Protein AF-A9KN49-F1 (afdb_monomer_lite)

Sequence (196 aa):
MEKRLDLILDERKQRKRFLFRTIITWTLLLCLLLFLILKGNTLIAGGDLNKIHPLVEGEYSFEKCLYMHPLSSYCPSETTGQLYVIGEDYFQILEEKTHKEEKLFSGITWQVKEVDEEEWNKLFKFKDIYNGDIYNINHFSIRLQYDIEEGLSIYQMDDEIWLARISDKMLWSLYKLKLDNPSAFLNPVQKPLINV

Organism: Lachnoclostridium phytofermentans (strain ATCC 700394 / DSM 18823 / ISDg) (NCBI:txid357809)

Secondary structure (DSSP, 8-state):
-HHHHHHHHHHHHHHHHHHHHHHHHHHHHHHHHHHHHHHHHHTS--S-GGG-PPPPPEEEEEEEEEEE-TT-S---SS--SEEEEE-SSEEEEEETTT--EEEEEES----EEE--HHHHHHT-TTTTTS-PPP---TT-S-EEEEE-STTEEEEEETTEEEEEEEETTEEEEEEEEEEEEEGGGS-GGGS-----

Foldseek 3Di:
DVVVVVVVVVVVVVVVVVVVVVVVVVVVVVVVVVVCVVVVVVVVVPAPCVPPDPDFFAKKFFDDWPDADPPDPDDDDHGPQWIWGDDPFKIFIARNPPRHTPDIDGRHPFDKDADDPVLLVQQAPCVVVDVPDRPDLVVFSGWIWTDDPPQWIWIDGPPWIKIFRGDPSHTRTITIIDGDTTVVPVDPPPPPPPDD

Structure (mmCIF, N/CA/C/O backbone):
data_AF-A9KN49-F1
#
_entry.id   AF-A9KN49-F1
#
loop_
_atom_site.group_PDB
_atom_site.id
_atom_site.type_symbol
_atom_site.label_atom_id
_atom_site.label_alt_id
_atom_site.label_comp_id
_atom_site.label_asym_id
_atom_site.label_entity_id
_atom_site.label_seq_id
_atom_site.pdbx_PDB_ins_code
_atom_site.Cartn_x
_atom_site.Cartn_y
_atom_site.Cartn_z
_atom_site.occupancy
_atom_site.B_iso_or_equiv
_atom_site.auth_seq_id
_atom_site.auth_comp_id
_atom_site.auth_asym_id
_atom_site.auth_atom_id
_atom_site.pdbx_PDB_model_num
ATOM 1 N N . MET A 1 1 ? 20.127 12.286 -84.924 1.00 62.53 1 MET A N 1
ATOM 2 C CA . MET A 1 1 ? 19.001 12.517 -83.991 1.00 62.53 1 MET A CA 1
ATOM 3 C C . MET A 1 1 ? 18.905 11.383 -82.965 1.00 62.53 1 MET A C 1
ATOM 5 O O . MET A 1 1 ? 18.787 11.680 -81.787 1.00 62.53 1 MET A O 1
ATOM 9 N N . GLU A 1 2 ? 19.101 10.126 -83.379 1.00 68.62 2 GLU A N 1
ATOM 10 C CA . GLU A 1 2 ? 19.104 8.922 -82.517 1.00 68.62 2 GLU A CA 1
ATOM 11 C C . GLU A 1 2 ? 20.071 8.975 -81.321 1.00 68.62 2 GLU A C 1
ATOM 13 O O . GLU A 1 2 ? 19.635 8.792 -80.191 1.00 68.62 2 GLU A O 1
ATOM 18 N N . LYS A 1 3 ? 21.337 9.386 -81.511 1.00 67.44 3 LYS A N 1
ATOM 19 C CA . LYS A 1 3 ? 22.323 9.485 -80.407 1.00 67.44 3 LYS A CA 1
ATOM 20 C C . LYS A 1 3 ? 21.896 10.378 -79.230 1.00 67.44 3 LYS A C 1
ATOM 22 O O . LYS A 1 3 ? 22.386 10.200 -78.120 1.00 67.44 3 LYS A O 1
ATOM 27 N N . ARG A 1 4 ? 21.016 11.363 -79.457 1.00 71.31 4 ARG A N 1
ATOM 28 C CA . ARG A 1 4 ? 20.495 12.226 -78.380 1.00 71.31 4 ARG A CA 1
ATOM 29 C C . ARG A 1 4 ? 19.371 11.551 -77.593 1.00 71.31 4 ARG A C 1
ATOM 31 O O . ARG A 1 4 ? 19.209 11.853 -76.417 1.00 71.31 4 ARG A O 1
ATOM 38 N N . LEU A 1 5 ? 18.616 10.651 -78.221 1.00 70.12 5 LEU A N 1
ATOM 39 C CA . LEU A 1 5 ? 17.537 9.913 -77.567 1.00 70.12 5 LEU A CA 1
ATOM 40 C C . LEU A 1 5 ? 18.101 8.849 -76.613 1.00 70.12 5 LEU A C 1
ATOM 42 O O . LEU A 1 5 ? 17.624 8.726 -75.485 1.00 70.12 5 LEU A O 1
ATOM 46 N N . ASP A 1 6 ? 19.167 8.162 -77.032 1.00 76.44 6 ASP A N 1
ATOM 47 C CA . ASP A 1 6 ? 19.838 7.133 -76.227 1.00 76.44 6 ASP A CA 1
ATOM 48 C C . ASP A 1 6 ? 20.459 7.710 -74.949 1.00 76.44 6 ASP A C 1
ATOM 50 O O . ASP A 1 6 ? 20.323 7.130 -73.872 1.00 76.44 6 ASP A O 1
ATOM 54 N N . LEU A 1 7 ? 21.056 8.905 -75.040 1.00 77.75 7 LEU A N 1
ATOM 55 C CA . LEU A 1 7 ? 21.627 9.610 -73.889 1.00 77.75 7 LEU A CA 1
ATOM 56 C C . LEU A 1 7 ? 20.551 9.963 -72.843 1.00 77.75 7 LEU A C 1
ATO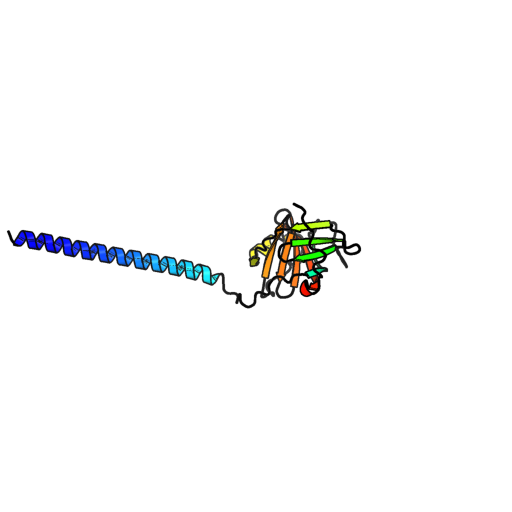M 58 O O . LEU A 1 7 ? 20.736 9.751 -71.647 1.00 77.75 7 LEU A O 1
ATOM 62 N N . ILE A 1 8 ? 19.389 10.450 -73.295 1.00 75.00 8 ILE A N 1
ATOM 63 C CA . ILE A 1 8 ? 18.269 10.830 -72.415 1.00 75.00 8 ILE A CA 1
ATOM 64 C C . ILE A 1 8 ? 17.647 9.595 -71.744 1.00 75.00 8 ILE A C 1
ATOM 66 O O . ILE A 1 8 ? 17.214 9.657 -70.587 1.00 75.00 8 ILE A O 1
ATOM 70 N N . LEU A 1 9 ? 17.582 8.467 -72.453 1.00 72.88 9 LEU A N 1
ATOM 71 C CA . LEU A 1 9 ? 17.075 7.210 -71.902 1.00 72.88 9 LEU A CA 1
ATOM 72 C C . LEU A 1 9 ? 18.032 6.621 -70.857 1.00 72.88 9 LEU A C 1
ATOM 74 O O . LEU A 1 9 ? 17.559 6.135 -69.823 1.00 72.88 9 LEU A O 1
ATOM 78 N N . ASP A 1 10 ? 19.346 6.719 -71.073 1.00 78.00 10 ASP A N 1
ATOM 79 C CA . ASP A 1 10 ? 20.341 6.237 -70.112 1.00 78.00 10 ASP A CA 1
ATOM 80 C C . ASP A 1 10 ? 20.355 7.080 -68.825 1.00 78.00 10 ASP A C 1
ATOM 82 O O . ASP A 1 10 ? 20.285 6.528 -67.723 1.00 78.00 10 ASP A O 1
ATOM 86 N N . GLU A 1 11 ? 20.273 8.412 -68.927 1.00 76.38 11 GLU A N 1
ATOM 87 C CA . GLU A 1 11 ? 20.175 9.292 -67.753 1.00 76.38 11 GLU A CA 1
ATOM 88 C C . GLU A 1 11 ? 18.921 9.016 -66.908 1.00 76.38 11 GLU A C 1
ATOM 90 O O . GLU A 1 11 ? 18.978 8.973 -65.674 1.00 76.38 11 GLU A O 1
ATOM 95 N N . ARG A 1 12 ? 17.770 8.771 -67.549 1.00 74.62 12 ARG A N 1
ATOM 96 C CA . ARG A 1 12 ? 16.529 8.410 -66.839 1.00 74.62 12 ARG A CA 1
ATOM 97 C C . ARG A 1 12 ? 16.650 7.058 -66.140 1.00 74.62 12 ARG A C 1
ATOM 99 O O . ARG A 1 12 ? 16.120 6.888 -65.039 1.00 74.62 12 ARG A O 1
ATOM 106 N N . LYS A 1 13 ? 17.351 6.098 -66.747 1.00 75.56 13 LYS A N 1
ATOM 107 C CA . LYS A 1 13 ? 17.582 4.766 -66.175 1.00 75.56 13 LYS A CA 1
ATOM 108 C C . LYS A 1 13 ? 18.548 4.824 -64.992 1.00 75.56 13 LYS 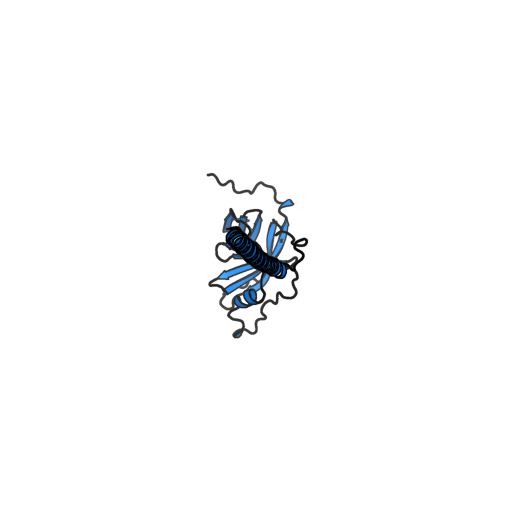A C 1
ATOM 110 O O . LYS A 1 13 ? 18.284 4.186 -63.971 1.00 75.56 13 LYS A O 1
ATOM 115 N N . GLN A 1 14 ? 19.606 5.629 -65.081 1.00 74.44 14 GLN A N 1
ATOM 116 C CA . GLN A 1 14 ? 20.532 5.858 -63.971 1.00 74.44 14 GLN A CA 1
ATOM 117 C C . GLN A 1 14 ? 19.861 6.580 -62.797 1.00 74.44 14 GLN A C 1
ATOM 119 O O . GLN A 1 14 ? 19.982 6.120 -61.661 1.00 74.44 14 GLN A O 1
ATOM 124 N N . ARG A 1 15 ? 19.063 7.627 -63.053 1.00 73.44 15 ARG A N 1
ATOM 125 C CA . ARG A 1 15 ? 18.310 8.330 -61.996 1.00 73.44 15 ARG A CA 1
ATOM 126 C C . ARG A 1 15 ? 17.325 7.413 -61.271 1.00 73.44 15 ARG A C 1
ATOM 128 O O . ARG A 1 15 ? 17.262 7.445 -60.046 1.00 73.44 15 ARG A O 1
ATOM 135 N N . LYS A 1 16 ? 16.610 6.540 -61.992 1.00 75.06 16 LYS A N 1
ATOM 136 C CA . LYS A 1 16 ? 15.713 5.546 -61.372 1.00 75.06 16 LYS A CA 1
ATOM 137 C C . LYS A 1 16 ? 16.469 4.542 -60.498 1.00 75.06 16 LYS A C 1
ATOM 139 O O . LYS A 1 16 ? 16.008 4.229 -59.407 1.00 75.06 16 LYS A O 1
ATOM 144 N N . ARG A 1 17 ? 17.641 4.071 -60.939 1.00 74.50 17 ARG A N 1
ATOM 145 C CA . ARG A 1 17 ? 18.492 3.161 -60.149 1.00 74.50 17 ARG A CA 1
ATOM 146 C C . ARG A 1 17 ? 19.048 3.831 -58.892 1.00 74.50 17 ARG A C 1
ATOM 148 O O . ARG A 1 17 ? 19.132 3.179 -57.855 1.00 74.50 17 ARG A O 1
ATOM 155 N N . PHE A 1 18 ? 19.398 5.114 -58.975 1.00 73.12 18 PHE A N 1
ATOM 156 C CA . PHE A 1 18 ? 19.865 5.893 -57.830 1.00 73.12 18 PHE A CA 1
ATOM 157 C C . PHE A 1 18 ? 18.749 6.108 -56.798 1.00 73.12 18 PHE A C 1
ATOM 159 O O . PHE A 1 18 ? 18.935 5.787 -55.629 1.00 73.12 18 PHE A O 1
ATOM 166 N N . LEU A 1 19 ? 17.563 6.539 -57.245 1.00 74.12 19 LEU A N 1
ATOM 167 C CA . LEU A 1 19 ? 16.393 6.732 -56.379 1.00 74.12 19 LEU A CA 1
ATOM 168 C C . LEU A 1 19 ? 15.917 5.424 -55.730 1.00 74.12 19 LEU A C 1
ATOM 170 O O . LEU A 1 19 ? 15.545 5.406 -54.563 1.00 74.12 19 LEU A O 1
ATOM 174 N N . PHE A 1 20 ? 15.964 4.306 -56.455 1.00 75.25 20 PHE A N 1
ATOM 175 C CA . PHE A 1 20 ? 15.577 3.007 -55.902 1.00 75.25 20 PHE A CA 1
ATOM 176 C C . PHE A 1 20 ? 16.544 2.538 -54.803 1.00 75.25 20 PHE A C 1
ATOM 178 O O . PHE A 1 20 ? 16.115 2.015 -53.777 1.00 75.25 20 PHE A O 1
ATOM 185 N N . ARG A 1 21 ? 17.850 2.780 -54.979 1.00 78.19 21 ARG A N 1
ATOM 186 C CA . ARG A 1 21 ? 18.869 2.459 -53.970 1.00 78.19 21 ARG A CA 1
ATOM 187 C C . ARG A 1 21 ? 18.710 3.288 -52.700 1.00 78.19 21 ARG A C 1
ATOM 189 O O . ARG A 1 21 ? 18.786 2.715 -51.619 1.00 78.19 21 ARG A O 1
ATOM 196 N N . THR A 1 22 ? 18.446 4.590 -52.819 1.00 81.12 22 THR A N 1
ATOM 197 C CA . THR A 1 22 ? 18.253 5.451 -51.644 1.00 81.12 22 THR A CA 1
ATOM 198 C C . THR A 1 22 ? 16.991 5.069 -50.869 1.00 81.12 22 THR A C 1
ATOM 200 O O . THR A 1 22 ? 17.042 4.951 -49.647 1.00 81.12 22 THR A O 1
ATOM 203 N N . ILE A 1 23 ? 15.879 4.781 -51.554 1.00 81.88 23 ILE A N 1
ATOM 204 C CA . ILE A 1 23 ? 14.631 4.343 -50.906 1.00 81.88 23 ILE A CA 1
ATOM 205 C C . ILE A 1 23 ? 14.836 3.035 -50.131 1.00 81.88 23 ILE A C 1
ATOM 207 O O . ILE A 1 23 ? 14.395 2.933 -48.987 1.00 81.88 23 ILE A O 1
ATOM 211 N N . ILE A 1 24 ? 15.553 2.057 -50.698 1.00 85.25 24 ILE A N 1
ATOM 212 C CA . ILE A 1 24 ? 15.841 0.795 -49.999 1.00 85.25 24 ILE A CA 1
ATOM 213 C C . ILE A 1 24 ? 16.687 1.044 -48.748 1.00 85.25 24 ILE A C 1
ATOM 215 O O . ILE A 1 24 ? 16.361 0.517 -47.687 1.00 85.25 24 ILE A O 1
ATOM 219 N N . THR A 1 25 ? 17.735 1.870 -48.838 1.00 84.69 25 THR A N 1
ATOM 220 C CA . THR A 1 25 ? 18.586 2.165 -47.674 1.00 84.69 25 THR A CA 1
ATOM 221 C C . THR A 1 25 ? 17.816 2.861 -46.555 1.00 84.69 25 THR A C 1
ATOM 223 O O . THR A 1 25 ? 17.965 2.480 -45.398 1.00 84.69 25 THR A O 1
ATOM 226 N N . TRP A 1 26 ? 16.942 3.818 -46.886 1.00 85.31 26 TRP A N 1
ATOM 227 C CA . TRP A 1 26 ? 16.107 4.500 -45.894 1.00 85.31 26 TRP A CA 1
ATOM 228 C C . TRP A 1 26 ? 15.069 3.564 -45.270 1.00 85.31 26 TRP A C 1
ATOM 230 O O . TRP A 1 26 ? 14.844 3.619 -44.065 1.00 85.31 26 TRP A O 1
ATOM 240 N N . THR A 1 27 ? 14.494 2.656 -46.063 1.00 89.31 27 THR A N 1
ATOM 241 C CA . THR A 1 27 ? 13.524 1.665 -45.574 1.00 89.31 27 THR A CA 1
ATOM 242 C C . THR A 1 27 ? 14.179 0.681 -44.605 1.00 89.31 27 THR A C 1
ATOM 244 O O . THR A 1 27 ? 13.645 0.433 -43.529 1.00 89.31 27 THR A O 1
ATOM 247 N N . LEU A 1 28 ? 15.369 0.166 -44.935 1.00 87.44 28 LEU A N 1
ATOM 248 C CA . LEU A 1 28 ? 16.114 -0.738 -44.053 1.00 87.44 28 LEU A CA 1
ATOM 249 C C . LEU A 1 28 ? 16.511 -0.062 -42.736 1.00 87.44 28 LEU A C 1
ATOM 251 O O . LEU A 1 28 ? 16.429 -0.691 -41.685 1.00 87.44 28 LEU A O 1
ATOM 255 N N . LEU A 1 29 ? 16.897 1.216 -42.783 1.00 86.38 29 LEU A N 1
ATOM 256 C CA . LEU A 1 29 ? 17.275 1.986 -41.598 1.00 86.38 29 LEU A CA 1
ATOM 257 C C . LEU A 1 29 ? 16.062 2.267 -40.694 1.00 86.38 29 LEU A C 1
ATOM 259 O O . LEU A 1 29 ? 16.167 2.141 -39.475 1.00 86.38 29 LEU A O 1
ATOM 263 N N . LEU A 1 30 ? 14.891 2.538 -41.287 1.00 86.94 30 LEU A N 1
ATOM 264 C CA . LEU A 1 30 ? 13.618 2.637 -40.566 1.00 86.94 30 LEU A CA 1
ATOM 265 C C . LEU A 1 30 ? 13.225 1.295 -39.924 1.00 86.94 30 LEU A C 1
ATOM 267 O O . LEU A 1 30 ? 12.843 1.267 -38.757 1.00 86.94 30 LEU A O 1
ATOM 271 N N . CYS A 1 31 ? 13.362 0.179 -40.647 1.00 85.44 31 CYS A N 1
ATOM 272 C CA . CYS A 1 31 ? 13.103 -1.156 -40.103 1.00 85.44 31 CYS A CA 1
ATOM 273 C C . CYS A 1 31 ? 14.039 -1.494 -38.933 1.00 85.44 31 CYS A C 1
ATOM 275 O O . CYS A 1 31 ? 13.584 -2.064 -37.946 1.00 85.44 31 CYS A O 1
ATOM 277 N N . LEU A 1 32 ? 15.319 -1.115 -39.009 1.00 82.44 32 LEU A N 1
ATOM 278 C CA . LEU A 1 32 ? 16.292 -1.309 -37.928 1.00 82.44 32 LEU A CA 1
ATOM 279 C C . LEU A 1 32 ? 15.948 -0.472 -36.689 1.00 82.44 32 LEU A C 1
ATOM 281 O O . LEU A 1 32 ? 15.995 -0.993 -35.579 1.00 82.44 32 LEU A O 1
ATOM 285 N N . LEU A 1 33 ? 15.539 0.788 -36.872 1.00 81.75 33 LEU A N 1
ATOM 286 C CA . LEU A 1 33 ? 15.058 1.644 -35.782 1.00 81.75 33 LEU A CA 1
ATOM 287 C C . LEU A 1 33 ? 13.792 1.084 -35.125 1.00 81.75 33 LEU A C 1
ATOM 289 O O . LEU A 1 33 ? 13.733 1.001 -33.903 1.00 81.75 33 LEU A O 1
ATOM 293 N N . LEU A 1 34 ? 12.812 0.632 -35.913 1.00 79.50 34 LEU A N 1
ATOM 294 C CA . LEU A 1 34 ? 11.606 -0.013 -35.384 1.00 79.50 34 LEU A CA 1
ATOM 295 C C . LEU A 1 34 ? 11.939 -1.300 -34.622 1.00 79.50 34 LEU A C 1
ATOM 297 O O . LEU A 1 34 ? 11.379 -1.542 -33.558 1.00 79.50 34 LEU A O 1
ATOM 301 N N . PHE A 1 35 ? 12.886 -2.098 -35.119 1.00 77.75 35 PHE A N 1
ATOM 302 C CA . PHE A 1 35 ? 13.332 -3.313 -34.441 1.00 77.75 35 PHE A CA 1
ATOM 303 C C . PHE A 1 35 ? 14.062 -3.012 -33.124 1.00 77.75 35 PHE A C 1
ATOM 305 O O . PHE A 1 35 ? 13.907 -3.761 -32.162 1.00 77.75 35 PHE A O 1
ATOM 312 N N . LEU A 1 36 ? 14.814 -1.908 -33.048 1.00 70.62 36 LEU A N 1
ATOM 313 C CA . LEU A 1 36 ? 15.440 -1.435 -31.809 1.00 70.62 36 LEU A CA 1
ATOM 314 C C . LEU A 1 36 ? 14.415 -0.885 -30.810 1.00 70.62 36 LEU A C 1
ATOM 316 O O . LEU A 1 36 ? 14.560 -1.146 -29.622 1.00 70.62 36 LEU A O 1
ATOM 320 N N . ILE A 1 37 ? 13.363 -0.196 -31.264 1.00 70.94 37 ILE A N 1
ATOM 321 C CA . ILE A 1 37 ? 12.268 0.277 -30.397 1.00 70.94 37 ILE A CA 1
ATOM 322 C C . ILE A 1 37 ? 11.457 -0.911 -29.857 1.00 70.94 37 ILE A C 1
ATOM 324 O O . ILE A 1 37 ? 11.193 -0.975 -28.659 1.00 70.94 37 ILE A O 1
ATOM 328 N N . LEU A 1 38 ? 11.128 -1.898 -30.703 1.00 63.03 38 LEU A N 1
ATOM 329 C CA . LEU A 1 38 ? 10.477 -3.131 -30.244 1.00 63.03 38 LEU A CA 1
ATOM 330 C C . LEU A 1 38 ? 11.363 -3.901 -29.259 1.00 63.03 38 LEU A C 1
ATOM 332 O O . LEU A 1 38 ? 10.874 -4.324 -28.215 1.00 63.03 38 LEU A O 1
ATOM 336 N N . LYS A 1 39 ? 12.662 -4.059 -29.553 1.00 61.25 39 LYS A N 1
ATOM 337 C CA . LYS A 1 39 ? 13.580 -4.772 -28.656 1.00 61.25 39 LYS A CA 1
ATOM 338 C C . LYS A 1 39 ? 13.843 -4.035 -27.344 1.00 61.25 39 LYS A C 1
ATOM 340 O O . LYS A 1 39 ? 13.920 -4.684 -26.303 1.00 61.25 39 LYS A O 1
ATOM 345 N N . GLY A 1 40 ? 13.947 -2.707 -27.394 1.00 49.62 40 GLY A N 1
ATOM 346 C CA . GLY A 1 40 ? 14.094 -1.840 -26.225 1.00 49.62 40 GLY A CA 1
ATOM 347 C C . GLY A 1 40 ? 12.896 -1.934 -25.284 1.00 49.62 40 GLY A C 1
ATOM 348 O O . GLY A 1 40 ? 13.088 -2.008 -24.076 1.00 49.62 40 GLY A O 1
ATOM 349 N N . ASN A 1 41 ? 11.682 -2.069 -25.827 1.00 50.50 41 ASN A N 1
ATOM 350 C CA . ASN A 1 41 ? 10.488 -2.318 -25.019 1.00 50.50 41 ASN A CA 1
ATOM 351 C C . ASN A 1 41 ? 10.386 -3.771 -24.516 1.00 50.50 41 ASN A C 1
ATOM 353 O O . ASN A 1 41 ? 9.828 -3.995 -23.449 1.00 50.50 41 ASN A O 1
ATOM 357 N N . THR A 1 42 ? 10.942 -4.765 -25.222 1.00 44.53 42 THR A N 1
ATOM 358 C CA . THR A 1 42 ? 10.941 -6.163 -24.736 1.00 44.53 42 THR A CA 1
ATOM 359 C C . THR A 1 42 ? 12.017 -6.477 -23.695 1.00 44.53 42 THR A C 1
ATOM 361 O O . THR A 1 42 ? 11.905 -7.492 -23.021 1.00 44.53 42 THR A O 1
ATOM 364 N N . LEU A 1 43 ? 13.047 -5.640 -23.527 1.00 43.00 43 LEU A N 1
ATOM 365 C CA . LEU A 1 43 ? 14.058 -5.832 -22.473 1.00 43.00 43 LEU A CA 1
ATOM 366 C C . LEU A 1 43 ? 13.627 -5.283 -21.103 1.00 43.00 43 LEU A C 1
ATOM 368 O O . LEU A 1 43 ? 14.283 -5.584 -20.113 1.00 43.00 43 LEU A O 1
ATOM 372 N N . ILE A 1 44 ? 12.514 -4.543 -21.043 1.00 46.75 44 ILE A N 1
ATOM 373 C CA . ILE A 1 44 ? 11.861 -4.104 -19.795 1.00 46.75 44 ILE A CA 1
ATOM 374 C C . ILE A 1 44 ? 10.709 -5.060 -19.413 1.00 46.75 44 ILE A C 1
ATOM 376 O O . ILE A 1 44 ? 10.193 -5.014 -18.309 1.00 46.75 44 ILE A O 1
ATOM 380 N N . ALA A 1 45 ? 10.342 -6.005 -20.284 1.00 46.44 45 ALA A N 1
ATOM 381 C CA . ALA A 1 45 ? 9.284 -6.987 -20.038 1.00 46.44 45 ALA A CA 1
ATOM 382 C C . ALA A 1 45 ? 9.871 -8.407 -19.968 1.00 46.44 45 ALA A C 1
ATOM 384 O O . ALA A 1 45 ? 9.571 -9.270 -20.791 1.00 46.44 45 ALA A O 1
ATOM 385 N N . GLY A 1 46 ? 10.786 -8.619 -19.020 1.00 39.31 46 GLY A N 1
ATOM 386 C CA . GLY A 1 46 ? 11.434 -9.909 -18.759 1.00 39.31 46 GLY A CA 1
ATOM 387 C C . GLY A 1 46 ? 10.854 -10.686 -17.574 1.00 39.31 46 GLY A C 1
ATOM 388 O O . GLY A 1 46 ? 11.435 -11.695 -17.187 1.00 39.31 46 GLY A O 1
ATOM 389 N N . GLY A 1 47 ? 9.742 -10.232 -16.992 1.00 42.94 47 GLY A N 1
ATOM 390 C CA . GLY A 1 47 ? 8.937 -11.016 -16.059 1.00 42.94 47 GLY A CA 1
ATOM 391 C C . GLY A 1 47 ? 7.846 -11.762 -16.822 1.00 42.94 47 GLY A C 1
ATOM 392 O O . GLY A 1 47 ? 7.178 -11.181 -17.675 1.00 42.94 47 GLY A O 1
ATOM 393 N N . ASP A 1 48 ? 7.666 -13.049 -16.542 1.00 39.41 48 ASP A N 1
ATOM 394 C CA . ASP A 1 48 ? 6.541 -13.842 -17.041 1.00 39.41 48 ASP A CA 1
ATOM 395 C C . ASP A 1 48 ? 5.224 -13.243 -16.511 1.00 39.41 48 ASP A C 1
ATOM 397 O O . ASP A 1 48 ? 4.751 -13.592 -15.430 1.00 39.41 48 ASP A O 1
ATOM 401 N N . LEU A 1 49 ? 4.640 -12.300 -17.261 1.00 45.34 49 LEU A N 1
ATOM 402 C CA . LEU A 1 49 ? 3.395 -11.604 -16.907 1.00 45.34 49 LEU A CA 1
ATOM 403 C C . LEU A 1 49 ? 2.206 -12.572 -16.740 1.00 45.34 49 LEU A C 1
ATOM 405 O O . LEU A 1 49 ? 1.175 -12.188 -16.194 1.00 45.34 49 LEU A O 1
ATOM 409 N N . ASN A 1 50 ? 2.343 -13.840 -17.152 1.00 40.75 50 ASN A N 1
ATOM 410 C CA . ASN A 1 50 ? 1.340 -14.883 -16.926 1.00 40.75 50 ASN A CA 1
ATOM 411 C C . ASN A 1 50 ? 1.267 -15.364 -15.465 1.00 40.75 50 ASN A C 1
ATOM 413 O O . ASN A 1 50 ? 0.402 -16.175 -15.139 1.00 40.75 50 ASN A O 1
ATOM 417 N N . LYS A 1 51 ? 2.154 -14.877 -14.587 1.00 45.53 51 LYS A N 1
ATOM 418 C CA . LYS A 1 51 ? 2.094 -15.078 -13.132 1.00 45.53 51 LYS A CA 1
ATOM 419 C C . LYS A 1 51 ? 1.785 -13.798 -12.354 1.00 45.53 51 LYS A C 1
ATOM 421 O O . LYS A 1 51 ? 2.020 -13.753 -11.151 1.00 45.53 51 LYS A O 1
ATOM 426 N N . ILE A 1 52 ? 1.259 -12.756 -12.999 1.00 53.38 52 ILE A N 1
ATOM 427 C CA . ILE A 1 52 ? 0.696 -11.641 -12.236 1.00 53.38 52 ILE A CA 1
ATOM 428 C C . ILE A 1 52 ? -0.593 -12.144 -11.595 1.00 53.38 52 ILE A C 1
ATOM 430 O O . ILE A 1 52 ? -1.618 -12.300 -12.258 1.00 53.38 52 ILE A O 1
ATOM 434 N N . HIS A 1 53 ? -0.528 -12.423 -10.298 1.00 59.28 53 HIS A N 1
ATOM 435 C CA . HIS A 1 53 ? -1.733 -12.551 -9.501 1.00 59.28 53 HIS A CA 1
ATOM 436 C C . HIS A 1 53 ? -2.370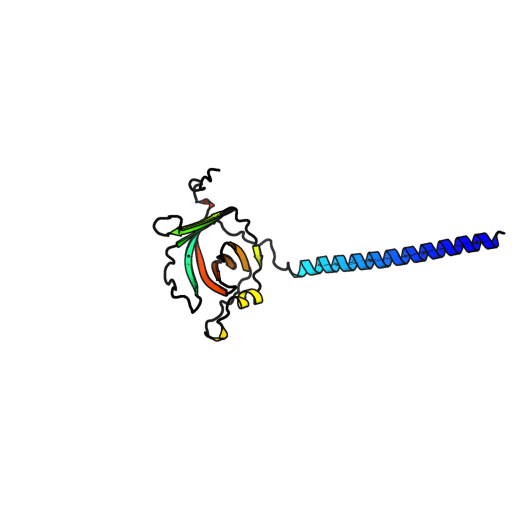 -11.160 -9.426 1.00 59.28 53 HIS A C 1
ATOM 438 O O . HIS A 1 53 ? -1.697 -10.234 -8.969 1.00 59.28 53 HIS A O 1
ATOM 444 N N . PRO A 1 54 ? -3.610 -10.976 -9.909 1.00 72.44 54 PRO A N 1
ATOM 445 C CA . PRO A 1 54 ? -4.295 -9.699 -9.764 1.00 72.44 54 PRO A CA 1
ATOM 446 C C . PRO A 1 54 ? -4.396 -9.343 -8.279 1.00 72.44 54 PRO A C 1
ATOM 448 O O . PRO A 1 54 ? -4.476 -10.243 -7.436 1.00 72.44 54 PRO A O 1
ATOM 451 N N . LEU A 1 55 ? -4.385 -8.042 -7.973 1.00 83.94 55 LEU A N 1
ATOM 452 C CA . LEU A 1 55 ? -4.615 -7.545 -6.621 1.00 83.94 55 LEU A CA 1
ATOM 453 C C . LEU A 1 55 ? -5.887 -8.198 -6.068 1.00 83.94 55 LEU A C 1
ATOM 455 O O . LEU A 1 55 ? -6.960 -8.074 -6.659 1.00 83.94 55 LEU A O 1
ATOM 459 N N . VAL A 1 56 ? -5.748 -8.954 -4.980 1.00 89.50 56 VAL A N 1
ATOM 460 C CA . VAL A 1 56 ? -6.866 -9.722 -4.433 1.00 89.50 56 VAL A CA 1
ATOM 461 C C . VAL A 1 56 ? -7.835 -8.750 -3.772 1.00 89.50 56 VAL A C 1
ATOM 463 O O . VAL A 1 56 ? -7.475 -8.019 -2.852 1.00 89.50 56 VAL A O 1
ATOM 466 N N . GLU A 1 57 ? -9.075 -8.733 -4.234 1.00 92.25 57 GLU A N 1
ATOM 467 C CA . GLU A 1 57 ? -10.118 -7.946 -3.589 1.00 92.25 57 GLU A CA 1
ATOM 468 C C . GLU A 1 57 ? -10.524 -8.591 -2.258 1.00 92.25 57 GLU A C 1
ATOM 470 O O . GLU A 1 57 ? -10.653 -9.819 -2.148 1.00 92.25 57 GLU A O 1
ATOM 475 N N . GLY A 1 58 ? -10.760 -7.760 -1.249 1.00 94.12 58 GLY A N 1
ATOM 476 C CA . GLY A 1 58 ? -11.217 -8.223 0.050 1.00 94.12 58 GLY A CA 1
ATOM 477 C C . GLY A 1 58 ? -11.012 -7.216 1.166 1.00 94.12 58 GLY A C 1
ATOM 478 O O . GLY A 1 58 ? -10.606 -6.072 0.952 1.00 94.12 58 GLY A O 1
ATOM 479 N N . GLU A 1 59 ? -11.306 -7.681 2.369 1.00 95.50 59 GLU A N 1
ATOM 480 C CA . GLU A 1 59 ? -11.044 -6.989 3.620 1.00 95.50 59 GLU A CA 1
ATOM 481 C C . GLU A 1 59 ? -9.708 -7.446 4.195 1.00 95.50 59 GLU A C 1
ATOM 483 O O . GLU A 1 59 ? -9.404 -8.642 4.268 1.00 95.50 59 GLU A O 1
ATOM 488 N N . TYR A 1 60 ? -8.927 -6.464 4.611 1.00 96.62 60 TYR A N 1
ATOM 489 C CA . TYR A 1 60 ? -7.592 -6.622 5.129 1.00 96.62 60 TYR A CA 1
ATOM 490 C C . TYR A 1 60 ? -7.465 -5.917 6.471 1.00 96.62 60 TYR A C 1
ATOM 492 O O . TYR A 1 60 ? -7.957 -4.802 6.650 1.00 96.62 60 TYR A O 1
ATOM 500 N N . SER A 1 61 ? -6.696 -6.504 7.374 1.00 96.31 61 SER A N 1
ATOM 501 C CA . SER A 1 61 ? -6.285 -5.846 8.611 1.00 96.31 61 SER A CA 1
ATOM 502 C C . SER A 1 61 ? -4.772 -5.761 8.713 1.00 96.31 61 SER A C 1
ATOM 504 O O . SER A 1 61 ? -4.012 -6.377 7.959 1.00 96.31 61 SER A O 1
ATOM 506 N N . PHE A 1 62 ? -4.326 -4.936 9.654 1.00 96.94 62 PHE A N 1
ATOM 507 C CA . PHE A 1 62 ? -2.920 -4.814 9.992 1.00 96.94 62 PHE A CA 1
ATOM 508 C C . PHE A 1 62 ? -2.355 -6.159 10.478 1.00 96.94 62 PHE A C 1
ATOM 510 O O . PHE A 1 62 ? -2.881 -6.777 11.403 1.00 96.94 62 PHE A O 1
ATOM 517 N N . GLU A 1 63 ? -1.244 -6.592 9.882 1.00 95.75 63 GLU A N 1
ATOM 518 C CA . GLU A 1 63 ? -0.463 -7.737 10.360 1.00 95.75 63 GLU A CA 1
ATOM 519 C C . GLU A 1 63 ? 0.796 -7.266 11.086 1.00 95.75 63 GLU A C 1
ATOM 521 O O . GLU A 1 63 ? 1.106 -7.729 12.185 1.00 95.75 63 GLU A O 1
ATOM 526 N N . LYS A 1 64 ? 1.554 -6.356 10.460 1.00 94.62 64 LYS A N 1
ATOM 527 C CA . LYS A 1 64 ? 2.865 -5.945 10.967 1.00 94.62 64 LYS A CA 1
ATOM 528 C C . LYS A 1 64 ? 3.280 -4.567 10.467 1.00 94.62 64 LYS A C 1
ATOM 530 O O . LYS A 1 64 ? 3.137 -4.247 9.291 1.00 94.62 64 LYS A O 1
ATOM 535 N N . CYS A 1 65 ? 3.911 -3.783 11.338 1.00 93.44 65 CYS A N 1
ATOM 536 C CA . CYS A 1 65 ? 4.615 -2.568 10.941 1.00 93.44 65 CYS A CA 1
ATOM 537 C C . CYS A 1 65 ? 5.978 -2.952 10.343 1.00 93.44 65 CYS A C 1
ATOM 539 O O . CYS A 1 65 ? 6.836 -3.483 11.051 1.00 93.44 65 CYS A O 1
ATOM 541 N N . LEU A 1 66 ? 6.163 -2.732 9.039 1.00 91.69 66 LEU A N 1
ATOM 542 C CA . LEU A 1 66 ? 7.424 -3.005 8.340 1.00 91.69 66 LEU A CA 1
ATOM 543 C C . LEU A 1 66 ? 8.374 -1.814 8.418 1.00 91.69 66 LEU A C 1
ATOM 545 O O . LEU A 1 66 ? 9.584 -1.987 8.541 1.00 91.69 66 LEU A O 1
ATOM 549 N N . TYR A 1 67 ? 7.819 -0.605 8.354 1.00 91.06 67 TYR A N 1
ATOM 550 C CA . TYR A 1 67 ? 8.576 0.627 8.474 1.00 91.06 67 TYR A CA 1
ATOM 551 C C . TYR A 1 67 ? 7.719 1.735 9.074 1.00 91.06 67 TYR A C 1
ATOM 553 O O . TYR A 1 67 ? 6.534 1.880 8.762 1.00 91.06 67 TYR A O 1
ATOM 561 N N . MET A 1 68 ? 8.363 2.568 9.883 1.00 90.56 68 MET A N 1
ATOM 562 C CA . MET A 1 68 ? 7.802 3.814 10.369 1.00 90.56 68 MET A CA 1
ATOM 563 C C . MET A 1 68 ? 8.852 4.911 10.261 1.00 90.56 68 MET A C 1
ATOM 565 O O . MET A 1 68 ? 10.007 4.721 10.648 1.00 90.56 68 MET A O 1
ATOM 569 N N . HIS A 1 69 ? 8.445 6.068 9.752 1.00 89.19 69 HIS A N 1
ATOM 570 C CA . HIS A 1 69 ? 9.325 7.217 9.657 1.00 89.19 69 HIS A CA 1
ATOM 571 C C . HIS A 1 69 ? 9.796 7.650 11.060 1.00 89.19 69 HIS A C 1
ATOM 573 O O . HIS A 1 69 ? 8.959 7.752 11.959 1.00 89.19 69 HIS A O 1
ATOM 579 N N . PRO A 1 70 ? 11.090 7.966 11.279 1.00 86.31 70 PRO A N 1
ATOM 580 C CA . PRO A 1 70 ? 11.622 8.263 12.619 1.00 86.31 70 PRO A CA 1
ATOM 581 C C . PRO A 1 70 ? 10.980 9.463 13.326 1.00 86.31 70 PRO A C 1
ATOM 583 O O . PRO A 1 70 ? 11.014 9.558 14.548 1.00 86.31 70 PRO A O 1
ATOM 586 N N . LEU A 1 71 ? 10.405 10.391 12.557 1.00 87.25 71 LEU A N 1
ATOM 587 C CA . LEU A 1 71 ? 9.669 11.546 13.088 1.00 87.25 71 LEU A CA 1
ATOM 588 C C . LEU A 1 71 ? 8.193 11.245 13.387 1.00 87.25 71 LEU A C 1
ATOM 590 O O . LEU A 1 71 ? 7.464 12.138 13.814 1.00 87.25 71 LEU A O 1
ATOM 594 N N . SER A 1 72 ? 7.733 10.018 13.143 1.00 85.44 72 SER A N 1
ATOM 595 C CA . SER A 1 72 ? 6.399 9.601 13.548 1.00 85.44 72 SER A CA 1
ATOM 596 C C . SER A 1 72 ? 6.352 9.426 15.063 1.00 85.44 72 SER A C 1
ATOM 598 O O . SER A 1 72 ? 7.169 8.723 15.653 1.00 85.44 72 SER A O 1
ATOM 600 N N . SER A 1 73 ? 5.349 10.025 15.698 1.00 85.19 73 SER A N 1
ATOM 601 C CA . SER A 1 73 ? 5.009 9.759 17.099 1.00 85.19 73 SER A CA 1
ATOM 602 C C . SER A 1 73 ? 4.177 8.483 17.280 1.00 85.19 73 SER A C 1
ATOM 604 O O . SER A 1 73 ? 3.851 8.120 18.408 1.00 85.19 73 SER A O 1
ATOM 606 N N . TYR A 1 74 ? 3.815 7.815 16.182 1.00 84.25 74 TYR A N 1
ATOM 607 C CA . TYR A 1 74 ? 2.932 6.658 16.158 1.00 84.25 74 TYR A CA 1
ATOM 608 C C .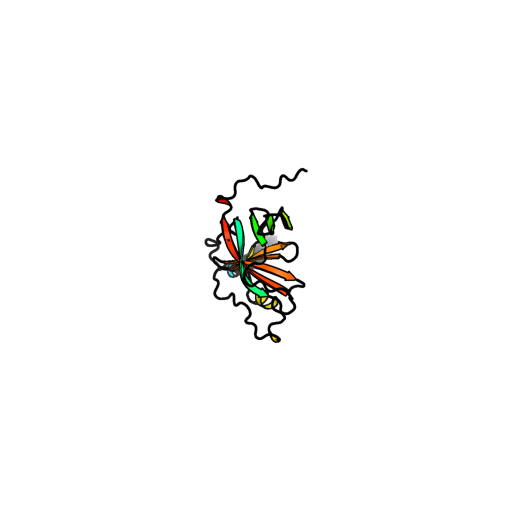 TYR A 1 74 ? 3.640 5.456 15.531 1.00 84.25 74 TYR A C 1
ATOM 610 O O . TYR A 1 74 ? 4.102 5.535 14.395 1.00 84.25 74 TYR A O 1
ATOM 618 N N . CYS A 1 75 ? 3.707 4.344 16.263 1.00 83.88 75 CYS A N 1
ATOM 619 C CA . CYS A 1 75 ? 4.199 3.060 15.772 1.00 83.88 75 CYS A CA 1
ATOM 620 C C . CYS A 1 75 ? 3.284 1.946 16.311 1.00 83.88 75 CYS A C 1
ATOM 622 O O . CYS A 1 75 ? 3.338 1.659 17.511 1.00 83.88 75 CYS A O 1
ATOM 624 N N . PRO A 1 76 ? 2.406 1.363 15.476 1.00 86.38 76 PRO A N 1
ATOM 625 C CA . PRO A 1 76 ? 1.485 0.325 15.921 1.00 86.38 76 PRO A CA 1
ATOM 626 C C . PRO A 1 76 ? 2.240 -0.984 16.178 1.00 86.38 76 PRO A C 1
ATOM 628 O O . PRO A 1 76 ? 3.008 -1.441 15.329 1.00 86.38 76 PRO A O 1
ATOM 631 N N . SER A 1 77 ? 2.020 -1.591 17.347 1.00 83.12 77 SER A N 1
ATOM 632 C CA . SER A 1 77 ? 2.607 -2.889 17.706 1.00 83.12 77 SER A CA 1
ATOM 633 C C . SER A 1 77 ? 1.693 -4.073 17.394 1.00 83.12 77 SER A C 1
ATOM 635 O O . SER A 1 77 ? 2.190 -5.133 17.034 1.00 83.12 77 SER A O 1
ATOM 637 N N . GLU A 1 78 ? 0.375 -3.902 17.531 1.00 87.62 78 GLU A N 1
ATOM 638 C CA . GLU A 1 78 ? -0.607 -4.996 17.413 1.00 87.62 78 GLU A CA 1
ATOM 639 C C . GLU A 1 78 ? -1.714 -4.701 16.399 1.00 87.62 78 GLU A C 1
ATOM 641 O O . GLU A 1 78 ? -2.135 -5.595 15.677 1.00 87.62 78 GLU A O 1
ATOM 646 N N . THR A 1 79 ? -2.175 -3.452 16.326 1.00 91.44 79 THR A N 1
ATOM 647 C CA . THR A 1 79 ? -3.194 -3.011 15.372 1.00 91.44 79 THR A CA 1
ATOM 648 C C . THR A 1 79 ? -3.025 -1.524 15.065 1.00 91.44 79 THR A C 1
ATOM 650 O O . THR A 1 79 ? -2.506 -0.762 15.889 1.00 91.44 79 THR A O 1
ATOM 653 N N . THR A 1 80 ? -3.484 -1.105 13.887 1.00 92.19 80 THR A N 1
ATOM 654 C CA . THR A 1 80 ? -3.711 0.307 13.552 1.00 92.19 80 THR A CA 1
ATOM 655 C C . THR A 1 80 ? -5.058 0.824 14.065 1.00 92.19 80 THR A C 1
ATOM 657 O O . THR A 1 80 ? -5.276 2.033 14.090 1.00 92.19 80 THR A O 1
ATOM 660 N N . GLY A 1 81 ? -5.955 -0.072 14.487 1.00 93.88 81 GLY A N 1
ATOM 661 C CA . GLY A 1 81 ? -7.365 0.214 14.749 1.00 93.88 81 GLY A CA 1
ATOM 662 C C . GLY A 1 81 ? -8.190 0.379 13.470 1.00 93.88 81 GLY A C 1
ATOM 663 O O . GLY A 1 81 ? -9.311 0.881 13.540 1.00 93.88 81 GLY A O 1
ATOM 664 N N . GLN A 1 82 ? -7.637 -0.008 12.316 1.00 96.00 82 GLN A N 1
ATOM 665 C CA . GLN A 1 82 ? -8.244 0.182 11.004 1.00 96.00 82 GLN A CA 1
ATOM 666 C C . GLN A 1 82 ? -8.360 -1.136 10.237 1.00 96.00 82 GLN A C 1
ATOM 668 O O . GLN A 1 82 ? -7.470 -1.987 10.301 1.00 96.00 82 GLN A O 1
ATOM 673 N N . LEU A 1 83 ? -9.432 -1.244 9.457 1.00 96.00 83 LEU A N 1
ATOM 674 C CA . LEU A 1 83 ? -9.614 -2.233 8.400 1.00 96.00 83 LEU A CA 1
ATOM 675 C C . LEU A 1 83 ? -9.506 -1.542 7.043 1.00 96.00 83 LEU A C 1
ATOM 677 O O . LEU A 1 83 ? -9.879 -0.377 6.885 1.00 96.00 83 LEU A O 1
ATOM 681 N N . TYR A 1 84 ? -9.005 -2.277 6.063 1.00 96.75 84 TYR A N 1
ATOM 682 C CA . TYR A 1 84 ? -8.776 -1.798 4.711 1.00 96.75 84 TYR A CA 1
ATOM 683 C C . TYR A 1 84 ? -9.550 -2.677 3.739 1.00 96.75 84 TYR A C 1
ATOM 685 O O . TYR A 1 84 ? -9.359 -3.889 3.717 1.00 96.75 84 TYR A O 1
ATOM 693 N N . VAL A 1 85 ? -10.415 -2.083 2.924 1.00 96.06 85 VAL A N 1
ATOM 694 C CA . VAL A 1 85 ? -11.190 -2.821 1.920 1.00 96.06 85 VAL A CA 1
ATOM 695 C C . VAL A 1 85 ? -10.687 -2.444 0.539 1.00 96.06 85 VAL A C 1
ATOM 697 O O . VAL A 1 85 ? -10.674 -1.266 0.180 1.00 96.06 85 VAL A O 1
ATOM 700 N N . ILE A 1 86 ? -10.278 -3.449 -0.229 1.00 95.75 86 ILE A N 1
ATOM 701 C CA . ILE A 1 86 ? -9.875 -3.317 -1.628 1.00 95.75 86 ILE A CA 1
ATOM 702 C C . ILE A 1 86 ? -10.984 -3.923 -2.485 1.00 95.75 86 ILE A C 1
ATOM 704 O O . ILE A 1 86 ? -11.267 -5.117 -2.370 1.00 95.75 86 ILE A O 1
ATOM 708 N N . GLY A 1 87 ? -11.602 -3.108 -3.334 1.00 93.12 87 GLY A N 1
ATOM 709 C CA . GLY A 1 87 ? -12.579 -3.549 -4.324 1.00 93.12 87 GLY A CA 1
ATOM 710 C C . GLY A 1 87 ? -12.137 -3.257 -5.755 1.00 93.12 87 GLY A C 1
ATOM 711 O O . GLY A 1 87 ? -11.079 -2.669 -5.990 1.00 93.12 87 GLY A O 1
ATOM 712 N N . GLU A 1 88 ? -12.984 -3.641 -6.709 1.00 91.38 88 GLU A N 1
ATOM 713 C CA . GLU A 1 88 ? -12.732 -3.495 -8.150 1.00 91.38 88 GLU A CA 1
ATOM 714 C C . GLU A 1 88 ? -12.338 -2.060 -8.544 1.00 91.38 88 GLU A C 1
ATOM 716 O O . GLU A 1 88 ? -11.379 -1.861 -9.287 1.00 91.38 88 GLU A O 1
ATOM 721 N N . ASP A 1 89 ? -13.043 -1.057 -8.013 1.00 92.69 89 ASP A N 1
ATOM 722 C CA . ASP A 1 89 ? -12.864 0.363 -8.339 1.00 92.69 89 ASP A CA 1
ATOM 723 C C . ASP A 1 89 ? -12.797 1.269 -7.098 1.00 92.69 89 ASP A C 1
ATOM 725 O O . ASP A 1 89 ? -12.999 2.485 -7.191 1.00 92.69 89 ASP A O 1
ATOM 729 N N . TYR A 1 90 ? -12.531 0.705 -5.917 1.00 94.00 90 TYR A N 1
ATOM 730 C CA . TYR A 1 90 ? -12.497 1.478 -4.679 1.00 94.00 90 TYR A CA 1
ATOM 731 C C . TYR A 1 90 ? -11.499 0.951 -3.647 1.00 94.00 90 TYR A C 1
ATOM 733 O O . TYR A 1 90 ? -11.155 -0.230 -3.605 1.00 94.00 90 TYR A O 1
ATOM 741 N N . PHE A 1 91 ? -11.082 1.857 -2.767 1.00 96.12 91 PHE A N 1
ATOM 742 C CA . PHE A 1 91 ? -10.323 1.569 -1.559 1.00 96.12 91 PHE A CA 1
ATOM 743 C C . PHE A 1 91 ? -11.008 2.242 -0.373 1.00 96.12 91 PHE A C 1
ATOM 745 O O . PHE A 1 91 ? -11.367 3.419 -0.447 1.00 96.12 91 PHE A O 1
ATOM 752 N N . GLN A 1 92 ? -11.186 1.519 0.725 1.00 96.38 92 GLN A N 1
ATOM 753 C CA . GLN A 1 92 ? -11.865 2.032 1.911 1.00 96.38 92 GLN A CA 1
ATOM 754 C C . GLN A 1 92 ? -11.019 1.806 3.160 1.00 96.38 92 GLN A C 1
ATOM 756 O O . GLN A 1 92 ? -10.368 0.774 3.301 1.00 96.38 92 GLN A O 1
ATOM 761 N N . ILE A 1 93 ? -11.061 2.772 4.072 1.00 96.75 93 ILE A N 1
ATOM 762 C CA . ILE A 1 93 ? -10.504 2.670 5.418 1.00 96.75 93 ILE A CA 1
ATOM 763 C C . ILE A 1 93 ? -11.675 2.741 6.394 1.00 96.75 93 ILE A C 1
ATOM 765 O O . ILE A 1 93 ? -12.442 3.711 6.393 1.00 96.75 93 ILE A O 1
ATOM 769 N N . LEU A 1 94 ? -11.811 1.708 7.214 1.00 96.12 94 LEU A N 1
ATOM 770 C CA . LEU A 1 94 ? -12.853 1.569 8.222 1.00 96.12 94 LEU A CA 1
ATOM 771 C C . LEU A 1 94 ? -12.224 1.542 9.615 1.00 96.12 94 LEU A C 1
ATOM 773 O O . LEU A 1 94 ? -11.123 1.026 9.790 1.00 96.12 94 LEU A O 1
ATOM 777 N N . GLU A 1 95 ? -12.946 2.028 10.619 1.00 96.00 95 GLU A N 1
ATOM 778 C CA . GLU A 1 95 ? -12.589 1.774 12.016 1.00 96.00 95 GLU A CA 1
ATOM 779 C C . GLU A 1 95 ? -12.868 0.299 12.347 1.00 96.00 95 GLU A C 1
ATOM 781 O O . GLU A 1 95 ? -13.957 -0.217 12.086 1.00 96.00 95 GLU A O 1
ATOM 786 N N . GLU A 1 96 ? -11.874 -0.392 12.906 1.00 92.12 96 GLU A N 1
ATOM 787 C CA . GLU A 1 96 ? -11.853 -1.860 13.003 1.00 92.12 96 GLU A CA 1
ATOM 788 C C . GLU A 1 96 ? -13.001 -2.446 13.843 1.00 92.12 96 GLU A C 1
ATOM 790 O O . GLU A 1 96 ? -13.499 -3.534 13.560 1.00 92.12 96 GLU A O 1
ATOM 795 N N . LYS A 1 97 ? -13.470 -1.739 14.878 1.00 91.62 97 LYS A N 1
ATOM 796 C CA . LYS A 1 97 ? -14.463 -2.280 15.824 1.00 91.62 97 LYS A CA 1
ATOM 797 C C . LYS A 1 97 ? -15.901 -2.053 15.379 1.00 91.62 97 LYS A C 1
ATOM 799 O O . LYS A 1 97 ? -16.773 -2.882 15.625 1.00 91.62 97 LYS A O 1
ATOM 804 N N . THR A 1 98 ? -16.164 -0.909 14.774 1.00 92.62 98 THR A N 1
ATOM 805 C CA . THR A 1 98 ? -17.493 -0.415 14.413 1.00 92.62 98 THR A CA 1
ATOM 806 C C . THR A 1 98 ? -17.776 -0.569 12.928 1.00 92.62 98 THR A C 1
ATOM 808 O O . THR A 1 98 ? -18.934 -0.440 12.538 1.00 92.62 98 THR A O 1
ATOM 811 N N . HIS A 1 99 ? -16.745 -0.839 12.116 1.00 91.25 99 HIS A N 1
ATOM 812 C CA . HIS A 1 99 ? -16.805 -0.844 10.651 1.00 91.25 99 HIS A CA 1
ATOM 813 C C . HIS A 1 99 ? -17.326 0.486 10.089 1.00 91.25 99 HIS A C 1
ATOM 815 O O . HIS A 1 99 ? -17.871 0.554 8.988 1.00 91.25 99 HIS A O 1
ATOM 821 N N . LYS A 1 100 ? -17.195 1.567 10.866 1.00 94.12 100 LYS A N 1
ATOM 822 C CA . LYS A 1 100 ? -17.579 2.897 10.421 1.00 94.12 100 LYS A CA 1
ATOM 823 C C . LYS A 1 100 ? -16.553 3.383 9.408 1.00 94.12 100 LYS A C 1
ATOM 825 O O . LYS A 1 100 ? -15.356 3.335 9.670 1.00 94.12 100 LYS A O 1
ATOM 830 N N . GLU A 1 101 ? -17.043 3.906 8.292 1.00 95.75 101 GLU A N 1
ATOM 831 C CA . GLU A 1 101 ? -16.196 4.532 7.284 1.00 95.75 101 GLU A CA 1
ATOM 832 C C . GLU A 1 101 ? -15.434 5.726 7.869 1.00 95.75 101 GLU A C 1
ATOM 834 O O . GLU A 1 101 ? -16.030 6.695 8.352 1.00 95.75 101 GLU A O 1
ATOM 839 N N . GLU A 1 102 ? -14.105 5.638 7.818 1.00 95.25 102 GLU A N 1
ATOM 840 C CA . GLU A 1 102 ? -13.209 6.770 8.044 1.00 95.25 102 GLU A CA 1
ATOM 841 C C . GLU A 1 102 ? -12.877 7.455 6.721 1.00 95.25 102 GLU A C 1
ATOM 843 O O . GLU A 1 102 ? -12.757 8.682 6.668 1.00 95.25 102 GLU A O 1
ATOM 848 N N . LYS A 1 103 ? -12.718 6.661 5.653 1.00 95.88 103 LYS A N 1
ATOM 849 C CA . LYS A 1 103 ? -12.377 7.163 4.327 1.00 95.88 103 LYS A CA 1
ATOM 850 C C . LYS A 1 103 ? -12.808 6.223 3.209 1.00 95.88 103 LYS A C 1
ATOM 852 O O . LYS A 1 103 ? -12.652 5.012 3.332 1.00 95.88 103 LYS A O 1
ATOM 857 N N . LEU A 1 104 ? -13.244 6.799 2.092 1.00 95.69 104 LEU A N 1
ATOM 858 C CA . LEU A 1 104 ? -13.564 6.089 0.859 1.00 95.69 104 LEU A CA 1
ATOM 859 C C . LEU A 1 104 ? -12.919 6.793 -0.335 1.00 95.69 104 LEU A C 1
ATOM 861 O O . LEU A 1 104 ? -13.073 7.999 -0.519 1.00 95.69 104 LEU A O 1
ATOM 865 N N . PHE A 1 105 ? -12.239 6.011 -1.162 1.00 95.44 105 PHE A N 1
ATOM 866 C CA . PHE A 1 105 ? -11.717 6.401 -2.463 1.00 95.44 105 PHE A CA 1
ATOM 867 C C . PHE A 1 105 ? -12.445 5.559 -3.508 1.00 95.44 105 PHE A C 1
ATOM 869 O O . PHE A 1 105 ? -12.395 4.336 -3.433 1.00 95.44 105 PHE A O 1
ATOM 876 N N . SER A 1 106 ? -13.147 6.186 -4.449 1.00 94.06 106 SER A N 1
ATOM 877 C CA . SER A 1 106 ? -14.002 5.497 -5.431 1.00 94.06 106 SER A CA 1
ATOM 878 C C . SER A 1 106 ? -13.660 5.918 -6.857 1.00 94.06 106 SER A C 1
ATOM 880 O O . SER A 1 106 ? -13.067 6.976 -7.062 1.00 94.06 106 SER A O 1
ATOM 882 N N . GLY A 1 107 ? -14.020 5.090 -7.842 1.00 91.50 107 GLY A N 1
ATOM 883 C CA . GLY A 1 107 ? -13.645 5.313 -9.240 1.00 91.50 107 GLY A CA 1
ATOM 884 C C . GLY A 1 107 ? -12.147 5.124 -9.497 1.00 91.50 107 GLY A C 1
ATOM 885 O O . GLY A 1 107 ? -11.606 5.684 -10.454 1.00 91.50 107 GLY A O 1
ATOM 886 N N . ILE A 1 108 ? -11.467 4.359 -8.639 1.00 91.00 108 ILE A N 1
ATOM 887 C CA . ILE A 1 108 ? -10.050 4.044 -8.785 1.00 91.00 108 ILE A CA 1
ATOM 888 C C . ILE A 1 108 ? -9.875 3.215 -10.053 1.00 91.00 108 ILE A C 1
ATOM 890 O O . ILE A 1 108 ? -10.437 2.136 -10.205 1.00 91.00 108 ILE A O 1
ATOM 894 N N . THR A 1 109 ? -9.040 3.711 -10.960 1.00 91.00 109 THR A N 1
ATOM 895 C CA . THR A 1 109 ? -8.471 2.882 -12.021 1.00 91.00 109 THR A CA 1
ATOM 896 C C . THR A 1 109 ? -7.120 2.395 -11.531 1.00 91.00 109 THR A C 1
ATOM 898 O O . THR A 1 109 ? -6.165 3.172 -11.521 1.00 91.00 109 THR A O 1
ATOM 901 N N . TRP A 1 110 ? -7.042 1.135 -11.103 1.00 89.19 110 TRP A N 1
ATOM 902 C CA . TRP A 1 110 ? -5.824 0.542 -10.553 1.00 89.19 110 TRP A CA 1
ATOM 903 C C . TRP A 1 110 ? -4.687 0.538 -11.585 1.00 89.19 110 TRP A C 1
ATOM 905 O O . TRP A 1 110 ? -4.577 -0.351 -12.429 1.00 89.19 110 TRP A O 1
ATOM 915 N N . GLN A 1 111 ? -3.833 1.563 -11.532 1.00 88.69 111 GLN A N 1
ATOM 916 C CA . GLN A 1 111 ? -2.645 1.657 -12.373 1.00 88.69 111 GLN A CA 1
ATOM 917 C C . GLN A 1 111 ? -1.512 0.875 -11.722 1.00 88.69 111 GLN A C 1
ATOM 919 O O . GLN A 1 111 ? -0.985 1.284 -10.690 1.00 88.69 111 GLN A O 1
ATOM 924 N N . VAL A 1 112 ? -1.138 -0.236 -12.350 1.00 91.19 112 VAL A N 1
ATOM 925 C CA . VAL A 1 112 ? -0.030 -1.071 -11.896 1.00 91.19 112 VAL A CA 1
ATOM 926 C C . VAL A 1 112 ? 1.300 -0.556 -12.441 1.00 91.19 112 VAL A C 1
ATOM 928 O O . VAL A 1 112 ? 1.427 -0.240 -13.628 1.00 91.19 112 VAL A O 1
ATOM 931 N N . LYS A 1 113 ? 2.304 -0.489 -11.569 1.00 93.00 113 LYS A N 1
ATOM 932 C CA . LYS A 1 113 ? 3.697 -0.187 -11.913 1.00 93.00 113 LYS A CA 1
ATOM 933 C C . LYS A 1 113 ? 4.604 -1.226 -11.278 1.00 93.00 113 LYS A C 1
ATOM 935 O O . LYS A 1 113 ? 4.345 -1.663 -10.162 1.00 93.00 113 LYS A O 1
ATOM 940 N N . GLU A 1 114 ? 5.662 -1.616 -11.974 1.00 94.25 114 GLU A N 1
ATOM 941 C CA . GLU A 1 114 ? 6.719 -2.406 -11.348 1.00 94.25 114 GLU A CA 1
ATOM 942 C C . GLU A 1 114 ? 7.516 -1.519 -10.385 1.00 94.25 114 GLU A C 1
ATOM 944 O O . GLU A 1 114 ? 7.780 -0.352 -10.680 1.00 94.25 114 GLU A O 1
ATOM 949 N N . VAL A 1 115 ? 7.881 -2.068 -9.227 1.00 93.81 115 VAL A N 1
ATOM 950 C CA . VAL A 1 115 ? 8.696 -1.364 -8.236 1.00 93.81 115 VAL A CA 1
ATOM 951 C C . VAL A 1 115 ? 10.165 -1.547 -8.583 1.00 93.81 115 VAL A C 1
ATOM 953 O O . VAL A 1 115 ? 10.727 -2.635 -8.429 1.00 93.81 115 VAL A O 1
ATOM 956 N N . ASP A 1 116 ? 10.791 -0.460 -9.016 1.00 92.69 116 ASP A N 1
ATOM 957 C CA . ASP A 1 116 ? 12.235 -0.399 -9.183 1.00 92.69 116 ASP A CA 1
ATOM 958 C C . ASP A 1 116 ? 12.944 -0.273 -7.823 1.00 92.69 116 ASP A C 1
ATOM 960 O O . ASP A 1 116 ? 12.507 0.450 -6.923 1.00 92.69 116 ASP A O 1
ATOM 964 N N . GLU A 1 117 ? 14.066 -0.976 -7.669 1.00 90.25 117 GLU A N 1
ATOM 965 C CA . GLU A 1 117 ? 14.836 -0.988 -6.422 1.00 90.25 117 GLU A CA 1
ATOM 966 C C . GLU A 1 117 ? 15.448 0.386 -6.111 1.00 90.25 117 GLU A C 1
ATOM 968 O O . GLU A 1 117 ? 15.466 0.829 -4.958 1.00 90.25 117 GLU A O 1
ATOM 973 N N . GLU A 1 118 ? 15.956 1.086 -7.127 1.00 90.25 118 GLU A N 1
ATOM 974 C CA . GLU A 1 118 ? 16.556 2.404 -6.951 1.00 90.25 118 GLU A CA 1
ATOM 975 C C . GLU A 1 118 ? 15.491 3.430 -6.542 1.00 90.25 118 GLU A C 1
ATOM 977 O O . GLU A 1 118 ? 15.732 4.258 -5.658 1.00 90.25 118 GLU A O 1
ATOM 982 N N . GLU A 1 119 ? 14.306 3.368 -7.151 1.00 91.31 119 GLU A N 1
ATOM 983 C CA . GLU A 1 119 ? 13.156 4.200 -6.785 1.00 91.31 119 GLU A CA 1
ATOM 984 C C . GLU A 1 119 ? 12.633 3.896 -5.379 1.00 91.31 119 GLU A C 1
ATOM 986 O O . GLU A 1 119 ? 12.433 4.831 -4.598 1.00 91.31 119 GLU A O 1
ATOM 991 N N . TRP A 1 120 ? 12.508 2.618 -5.011 1.00 92.81 120 TRP A N 1
ATOM 992 C CA . TRP A 1 120 ? 12.141 2.196 -3.657 1.00 92.81 120 TRP A CA 1
ATOM 993 C C . TRP A 1 120 ? 13.101 2.767 -2.612 1.00 92.81 120 TRP A C 1
ATOM 995 O O . TRP A 1 120 ? 12.685 3.415 -1.649 1.00 92.81 120 TRP A O 1
ATOM 1005 N N . ASN A 1 121 ? 14.406 2.619 -2.841 1.00 90.38 121 ASN A N 1
ATOM 1006 C CA . ASN A 1 121 ? 15.439 3.093 -1.924 1.00 90.38 121 ASN A CA 1
ATOM 1007 C C . ASN A 1 121 ? 15.429 4.622 -1.748 1.00 90.38 121 ASN A C 1
ATOM 1009 O O . ASN A 1 121 ? 15.792 5.123 -0.680 1.00 90.38 121 ASN A O 1
ATOM 1013 N N . LYS A 1 122 ? 14.986 5.385 -2.758 1.00 91.00 122 LYS A N 1
ATOM 1014 C CA . LYS A 1 122 ? 14.847 6.853 -2.669 1.00 91.00 122 LYS A CA 1
ATOM 1015 C C . LYS A 1 122 ? 13.741 7.292 -1.705 1.00 91.00 122 LYS A C 1
ATOM 1017 O O . LYS A 1 122 ? 13.786 8.433 -1.236 1.00 91.00 122 LYS A O 1
ATOM 1022 N N . LEU A 1 123 ? 12.785 6.419 -1.376 1.00 91.25 123 LEU A N 1
ATOM 1023 C CA . LEU A 1 123 ? 11.720 6.726 -0.419 1.00 91.25 123 LEU A CA 1
ATOM 1024 C C . LEU A 1 123 ? 12.244 6.834 1.027 1.00 91.25 123 LEU A C 1
ATOM 1026 O O . LEU A 1 123 ? 11.631 7.516 1.850 1.00 91.25 123 LEU A O 1
ATOM 1030 N N . PHE A 1 124 ? 13.400 6.231 1.330 1.00 89.19 124 PHE A N 1
ATOM 1031 C CA . PHE A 1 124 ? 13.995 6.163 2.669 1.00 89.19 124 PHE A CA 1
ATOM 1032 C C . PHE A 1 124 ? 15.099 7.217 2.863 1.00 89.19 124 PHE A C 1
ATOM 1034 O O . PHE A 1 124 ? 16.293 6.917 2.847 1.00 89.19 124 PHE A O 1
ATOM 1041 N N . LYS A 1 125 ? 14.722 8.484 3.077 1.00 81.81 125 LYS A N 1
ATOM 1042 C CA . LYS A 1 125 ? 15.696 9.596 3.163 1.00 81.81 125 LYS A CA 1
ATOM 1043 C C . LYS A 1 125 ? 16.499 9.679 4.470 1.00 81.81 125 LYS A C 1
ATOM 1045 O O . LYS A 1 125 ? 17.518 10.358 4.498 1.00 81.81 125 LYS A O 1
ATOM 1050 N N . PHE A 1 126 ? 16.082 8.988 5.534 1.00 72.50 126 PHE A N 1
ATOM 1051 C CA . PHE A 1 126 ? 16.770 8.980 6.839 1.00 72.50 126 PHE A CA 1
ATOM 1052 C C . PHE A 1 126 ? 17.698 7.772 7.053 1.00 72.50 126 PHE A C 1
ATOM 1054 O O . PHE A 1 126 ? 18.188 7.568 8.165 1.00 72.50 126 PHE A O 1
ATOM 1061 N N . LYS A 1 127 ? 17.969 6.997 5.993 1.00 66.00 127 LYS A N 1
ATOM 1062 C CA . LYS A 1 127 ? 18.822 5.796 6.031 1.00 66.00 127 LYS A CA 1
ATOM 1063 C C . LYS A 1 127 ? 20.238 6.042 6.568 1.00 66.00 127 LYS A C 1
ATOM 1065 O O . LYS A 1 127 ? 20.842 5.144 7.130 1.00 66.00 127 LYS A O 1
ATOM 1070 N N . ASP A 1 128 ? 20.767 7.254 6.393 1.00 65.75 128 ASP A N 1
ATOM 1071 C CA . ASP A 1 128 ? 22.138 7.584 6.805 1.00 65.75 128 ASP A CA 1
ATOM 1072 C C . ASP A 1 128 ? 22.209 8.007 8.285 1.00 65.75 128 ASP A C 1
ATOM 1074 O O . ASP A 1 128 ? 23.287 8.066 8.870 1.00 65.75 128 ASP A O 1
ATOM 1078 N N . ILE A 1 129 ? 21.060 8.332 8.893 1.00 61.75 129 ILE A N 1
ATOM 1079 C CA . ILE A 1 129 ? 20.958 8.840 10.272 1.00 61.75 129 ILE A CA 1
ATOM 1080 C C . ILE A 1 129 ? 20.583 7.715 11.236 1.00 61.75 129 ILE A C 1
ATOM 1082 O O . ILE A 1 129 ? 21.054 7.676 12.372 1.00 61.75 129 ILE A O 1
ATOM 1086 N N . TYR A 1 130 ? 19.748 6.789 10.779 1.00 57.44 130 TYR A N 1
ATOM 1087 C CA . TYR A 1 130 ? 19.395 5.592 11.517 1.00 57.44 130 TYR A CA 1
ATOM 1088 C C . TYR A 1 130 ? 19.980 4.405 10.766 1.00 57.44 130 TYR A C 1
ATOM 1090 O O . TYR A 1 130 ? 19.637 4.215 9.606 1.00 57.44 130 TYR A O 1
ATOM 1098 N N . ASN A 1 131 ? 20.774 3.564 11.439 1.00 54.56 131 ASN A N 1
ATOM 1099 C CA . ASN A 1 131 ? 21.138 2.212 10.976 1.00 54.56 131 ASN A CA 1
ATOM 1100 C C . ASN A 1 131 ? 19.897 1.287 10.909 1.00 54.56 131 ASN A C 1
ATOM 1102 O O . ASN A 1 131 ? 19.955 0.125 11.299 1.00 54.56 131 ASN A O 1
ATOM 1106 N N . GLY A 1 132 ? 18.738 1.828 10.535 1.00 54.25 132 GLY A N 1
ATOM 1107 C CA . GLY A 1 132 ? 17.546 1.066 10.249 1.00 54.25 132 GLY A CA 1
ATOM 1108 C C . GLY A 1 132 ? 17.738 0.439 8.886 1.00 54.25 132 GLY A C 1
ATOM 1109 O O . GLY A 1 132 ? 17.936 1.148 7.898 1.00 54.25 132 GLY A O 1
ATOM 1110 N N . ASP A 1 133 ? 17.701 -0.885 8.854 1.00 56.66 133 ASP A N 1
ATOM 1111 C CA . ASP A 1 133 ? 17.734 -1.633 7.613 1.00 56.66 133 ASP A CA 1
ATOM 1112 C C . ASP A 1 133 ? 16.603 -1.129 6.708 1.00 56.66 133 ASP A C 1
ATOM 1114 O O . ASP A 1 133 ? 15.426 -1.135 7.083 1.00 56.66 133 ASP A O 1
ATOM 1118 N N . ILE A 1 134 ? 16.961 -0.651 5.513 1.00 67.06 134 ILE A N 1
ATOM 1119 C CA . ILE A 1 134 ? 15.982 -0.457 4.445 1.00 67.06 134 ILE A CA 1
ATOM 1120 C C . ILE A 1 134 ? 15.341 -1.820 4.219 1.00 67.06 134 ILE A C 1
ATOM 1122 O O . ILE A 1 134 ? 16.051 -2.825 4.124 1.00 67.06 134 ILE A O 1
ATOM 1126 N N . TYR A 1 135 ? 14.011 -1.862 4.137 1.00 75.12 135 TYR A N 1
ATOM 1127 C CA . TYR A 1 135 ? 13.331 -3.117 3.858 1.00 75.12 135 TYR A CA 1
ATOM 1128 C C . TYR A 1 135 ? 13.754 -3.590 2.465 1.00 75.12 135 TYR A C 1
ATOM 1130 O O . TYR A 1 135 ? 13.369 -3.002 1.453 1.00 75.12 135 TYR A O 1
ATOM 1138 N N . ASN A 1 136 ? 14.636 -4.589 2.429 1.00 84.25 136 ASN A N 1
ATOM 1139 C CA . ASN A 1 136 ? 15.238 -5.089 1.204 1.00 84.25 136 ASN A CA 1
ATOM 1140 C C . ASN A 1 136 ? 14.189 -5.886 0.433 1.00 84.25 136 ASN A C 1
ATOM 1142 O O . ASN A 1 136 ? 13.751 -6.934 0.900 1.00 84.25 136 ASN A O 1
ATOM 1146 N N . ILE A 1 137 ? 13.829 -5.411 -0.756 1.00 90.44 137 ILE A N 1
ATOM 1147 C CA . ILE A 1 137 ? 12.797 -6.026 -1.596 1.00 90.44 137 ILE A CA 1
ATOM 1148 C C . ILE A 1 137 ? 13.358 -6.980 -2.661 1.00 90.44 137 ILE A C 1
ATOM 1150 O O . ILE A 1 137 ? 12.596 -7.550 -3.432 1.00 90.44 137 ILE A O 1
ATOM 1154 N N . ASN A 1 138 ? 14.675 -7.190 -2.723 1.00 89.25 138 ASN A N 1
ATOM 1155 C CA . ASN A 1 138 ? 15.320 -7.958 -3.801 1.00 89.25 138 ASN A CA 1
ATOM 1156 C C . ASN A 1 138 ? 15.055 -9.461 -3.737 1.00 89.25 138 ASN A C 1
ATOM 1158 O O . ASN A 1 138 ? 15.373 -10.184 -4.676 1.00 89.25 138 ASN A O 1
ATOM 1162 N N . HIS A 1 139 ? 14.520 -9.937 -2.616 1.00 88.81 139 HIS A N 1
ATOM 1163 C CA . HIS A 1 139 ? 14.130 -11.330 -2.464 1.00 88.81 139 HIS A CA 1
ATOM 1164 C C . HIS A 1 139 ? 12.737 -11.624 -3.037 1.00 88.81 139 HIS A C 1
ATOM 1166 O O . HIS A 1 139 ? 12.426 -12.797 -3.228 1.00 88.81 139 HIS A O 1
ATOM 1172 N N . PHE A 1 140 ? 11.937 -10.592 -3.336 1.00 90.50 140 PHE A N 1
ATOM 1173 C CA . PHE A 1 140 ? 10.628 -10.758 -3.959 1.00 90.50 140 PHE A CA 1
ATOM 1174 C C . PHE A 1 140 ? 10.755 -10.896 -5.472 1.00 90.50 140 PHE A C 1
ATOM 1176 O O . PHE A 1 140 ? 11.477 -10.134 -6.122 1.00 90.50 140 PHE A O 1
ATOM 1183 N N . SER A 1 141 ? 10.027 -11.854 -6.039 1.00 90.69 141 SER A N 1
ATOM 1184 C CA . SER A 1 141 ? 10.015 -12.087 -7.488 1.00 90.69 141 SER A CA 1
ATOM 1185 C C . SER A 1 141 ? 9.037 -11.157 -8.209 1.00 90.69 141 SER A C 1
ATOM 1187 O O . SER A 1 141 ? 9.308 -10.712 -9.323 1.00 90.69 141 SER A O 1
ATOM 1189 N N . ILE A 1 142 ? 7.908 -10.856 -7.571 1.00 90.31 142 ILE A N 1
ATOM 1190 C CA . ILE A 1 142 ? 6.865 -9.939 -8.026 1.00 90.31 142 ILE A CA 1
ATOM 1191 C C . ILE A 1 142 ? 6.896 -8.716 -7.117 1.00 90.31 142 ILE A C 1
ATOM 1193 O O . ILE A 1 142 ? 6.814 -8.847 -5.899 1.00 90.31 142 ILE A O 1
ATOM 1197 N N . ARG A 1 143 ? 7.006 -7.526 -7.714 1.00 93.50 143 ARG A N 1
ATOM 1198 C CA . ARG A 1 143 ? 7.039 -6.251 -6.991 1.00 93.50 143 ARG A CA 1
ATOM 1199 C C . ARG A 1 143 ? 6.203 -5.236 -7.749 1.00 93.50 143 ARG A C 1
ATOM 1201 O O . ARG A 1 143 ? 6.664 -4.653 -8.730 1.00 93.50 143 ARG A O 1
ATOM 1208 N N . LEU A 1 144 ? 4.956 -5.071 -7.333 1.00 94.69 144 LEU A N 1
ATOM 1209 C CA . LEU A 1 144 ? 3.993 -4.202 -7.999 1.00 94.69 144 LEU A CA 1
ATOM 1210 C C . LEU A 1 144 ? 3.529 -3.103 -7.049 1.00 94.69 144 LEU A C 1
ATOM 1212 O O . LEU A 1 144 ? 3.376 -3.331 -5.853 1.00 94.69 144 LEU A O 1
ATOM 1216 N N . GLN A 1 145 ? 3.290 -1.920 -7.595 1.00 95.31 145 GLN A N 1
ATOM 1217 C CA . GLN A 1 145 ? 2.735 -0.767 -6.906 1.00 95.31 145 GLN A CA 1
ATOM 1218 C C . GLN A 1 145 ? 1.431 -0.355 -7.579 1.00 95.31 145 GLN A C 1
ATOM 1220 O O . GLN A 1 145 ? 1.356 -0.242 -8.805 1.00 95.31 145 GLN A O 1
ATOM 1225 N N . TYR A 1 146 ? 0.435 -0.084 -6.747 1.00 94.94 146 TYR A N 1
ATOM 1226 C CA . TYR A 1 146 ? -0.855 0.463 -7.118 1.00 94.94 146 TYR A CA 1
ATOM 1227 C C . TYR A 1 146 ? -1.026 1.798 -6.395 1.00 94.94 146 TYR A C 1
ATOM 1229 O O . TYR A 1 146 ? -1.129 1.850 -5.165 1.00 94.94 146 TYR A O 1
ATOM 1237 N N . ASP A 1 147 ? -1.013 2.885 -7.162 1.00 93.19 147 ASP A N 1
ATOM 1238 C CA . ASP A 1 147 ? -1.175 4.227 -6.610 1.00 93.19 147 ASP A CA 1
ATOM 1239 C C . ASP A 1 147 ? -2.635 4.479 -6.228 1.00 93.19 147 ASP A C 1
ATOM 1241 O O . ASP A 1 147 ? -3.547 4.282 -7.033 1.00 93.19 147 ASP A O 1
ATOM 1245 N N . ILE A 1 148 ? -2.833 4.963 -5.005 1.00 94.31 148 ILE A N 1
ATOM 1246 C CA . ILE A 1 148 ? -4.091 5.528 -4.525 1.00 94.31 148 ILE A CA 1
ATOM 1247 C C . ILE A 1 148 ? -3.884 7.046 -4.389 1.00 94.31 148 ILE A C 1
ATOM 1249 O O . ILE A 1 148 ? -2.776 7.582 -4.501 1.00 94.31 148 ILE A O 1
ATOM 1253 N N . GLU A 1 149 ? -4.965 7.778 -4.169 1.00 91.06 149 GLU A N 1
ATOM 1254 C CA . GLU A 1 149 ? -4.911 9.203 -3.882 1.00 91.06 149 GLU A CA 1
ATOM 1255 C C . GLU A 1 149 ? -4.296 9.511 -2.504 1.00 91.06 149 GLU A C 1
ATOM 1257 O O . GLU A 1 149 ? -4.127 8.652 -1.636 1.00 91.06 149 GLU A O 1
ATOM 1262 N N . GLU A 1 150 ? -3.952 10.786 -2.302 1.00 91.44 150 GLU A N 1
ATOM 1263 C CA . GLU A 1 150 ? -3.448 11.325 -1.030 1.00 91.44 150 GLU A CA 1
ATOM 1264 C C . GLU A 1 150 ? -2.184 10.643 -0.478 1.00 91.44 150 GLU A C 1
ATOM 1266 O O . GLU A 1 150 ? -1.957 10.578 0.733 1.00 91.44 150 GLU A O 1
ATOM 1271 N N . GLY A 1 151 ? -1.329 10.164 -1.383 1.00 93.50 151 GLY A N 1
ATOM 1272 C CA . GLY A 1 151 ? -0.056 9.553 -1.018 1.00 93.50 151 GLY A CA 1
ATOM 1273 C C . GLY A 1 151 ? -0.210 8.171 -0.390 1.00 93.50 151 GLY A C 1
ATOM 1274 O O . GLY A 1 151 ? 0.708 7.713 0.282 1.00 93.50 151 GLY A O 1
ATOM 1275 N N . LEU A 1 152 ? -1.346 7.501 -0.572 1.00 96.38 152 LEU A N 1
ATOM 1276 C CA . LEU A 1 152 ? -1.469 6.083 -0.261 1.00 96.38 152 LEU A CA 1
ATOM 1277 C C . LEU A 1 152 ? -1.046 5.246 -1.467 1.00 96.38 152 LEU A C 1
ATOM 1279 O O . LEU A 1 152 ? -1.293 5.604 -2.618 1.00 96.38 152 LEU A O 1
ATOM 1283 N N . SER A 1 153 ? -0.413 4.111 -1.207 1.00 96.19 153 SER A N 1
ATOM 1284 C CA . SER A 1 153 ? -0.088 3.141 -2.252 1.00 96.19 153 SER A CA 1
ATOM 1285 C C . SER A 1 153 ? -0.182 1.733 -1.689 1.00 96.19 153 SER A C 1
ATOM 1287 O O . SER A 1 153 ? 0.232 1.488 -0.554 1.00 96.19 153 SER A O 1
ATOM 1289 N N . ILE A 1 154 ? -0.711 0.810 -2.485 1.00 97.31 154 ILE A N 1
ATOM 1290 C CA . ILE A 1 154 ? -0.654 -0.621 -2.193 1.00 97.31 154 ILE A CA 1
ATOM 1291 C C . ILE A 1 154 ? 0.560 -1.188 -2.919 1.00 97.31 154 ILE A C 1
ATOM 1293 O O . ILE A 1 154 ? 0.752 -0.943 -4.108 1.00 97.31 154 ILE A O 1
ATOM 1297 N N . TYR A 1 155 ? 1.361 -1.963 -2.208 1.00 96.25 155 TYR A N 1
ATOM 1298 C CA . TYR A 1 155 ? 2.444 -2.746 -2.773 1.00 96.25 155 TYR A CA 1
ATOM 1299 C C . TYR A 1 155 ? 2.074 -4.224 -2.713 1.00 96.25 155 TYR A C 1
ATOM 1301 O O . TYR A 1 155 ? 1.656 -4.714 -1.668 1.00 96.25 155 TYR A O 1
ATOM 1309 N N . GLN A 1 156 ? 2.242 -4.932 -3.822 1.00 95.31 156 GLN A N 1
ATOM 1310 C CA . GLN A 1 156 ? 2.129 -6.382 -3.887 1.00 95.31 156 GLN A CA 1
ATOM 1311 C C . GLN A 1 156 ? 3.528 -6.963 -4.073 1.00 95.31 156 GLN A C 1
ATOM 1313 O O . GLN A 1 156 ? 4.176 -6.723 -5.096 1.00 95.31 156 GLN A O 1
ATOM 1318 N N . MET A 1 157 ? 3.979 -7.698 -3.062 1.00 93.44 157 MET A N 1
ATOM 1319 C CA . MET A 1 157 ? 5.309 -8.287 -2.969 1.00 93.44 157 MET A CA 1
ATOM 1320 C C . MET A 1 157 ? 5.152 -9.807 -2.878 1.00 93.44 157 MET A C 1
ATOM 1322 O O . MET A 1 157 ? 4.894 -10.340 -1.805 1.00 93.44 157 MET A O 1
ATOM 1326 N N . ASP A 1 158 ? 5.241 -10.495 -4.017 1.00 92.31 158 ASP A N 1
ATOM 1327 C CA . ASP A 1 158 ? 4.832 -11.901 -4.173 1.00 92.31 158 ASP A CA 1
ATOM 1328 C C . ASP A 1 158 ? 3.393 -12.165 -3.676 1.00 92.31 158 ASP A C 1
ATOM 1330 O O . ASP A 1 158 ? 2.428 -11.755 -4.329 1.00 92.31 158 ASP A O 1
ATOM 1334 N N . ASP A 1 159 ? 3.244 -12.864 -2.551 1.00 91.00 159 ASP A N 1
ATOM 1335 C CA . ASP A 1 159 ? 1.981 -13.179 -1.878 1.00 91.00 159 ASP A CA 1
ATOM 1336 C C . ASP A 1 159 ? 1.628 -12.191 -0.753 1.00 91.00 159 ASP A C 1
ATOM 1338 O O . ASP A 1 159 ? 0.581 -12.321 -0.116 1.00 91.00 159 ASP A O 1
ATOM 1342 N N . GLU A 1 160 ? 2.467 -11.181 -0.519 1.00 94.19 160 GLU A N 1
ATOM 1343 C CA . GLU A 1 160 ? 2.253 -10.168 0.505 1.00 94.19 160 GLU A CA 1
ATOM 1344 C C . GLU A 1 160 ? 1.615 -8.892 -0.056 1.00 94.19 160 GLU A C 1
ATOM 1346 O O . GLU A 1 160 ? 1.981 -8.397 -1.124 1.00 94.19 160 GLU A O 1
ATOM 1351 N N . ILE A 1 161 ? 0.691 -8.313 0.717 1.00 96.44 161 ILE A N 1
ATOM 1352 C CA . ILE A 1 161 ? 0.084 -7.008 0.442 1.00 96.44 161 ILE A CA 1
ATOM 1353 C C . ILE A 1 161 ? 0.548 -6.019 1.497 1.00 96.44 161 ILE A C 1
ATOM 1355 O O . ILE A 1 161 ? 0.370 -6.249 2.695 1.00 96.44 161 ILE A O 1
ATOM 1359 N N . TRP A 1 162 ? 1.134 -4.906 1.069 1.00 97.12 162 TRP A N 1
ATOM 1360 C CA . TRP A 1 162 ? 1.580 -3.846 1.960 1.00 97.12 162 TRP A CA 1
ATOM 1361 C C . TRP A 1 162 ? 0.872 -2.529 1.655 1.00 97.12 162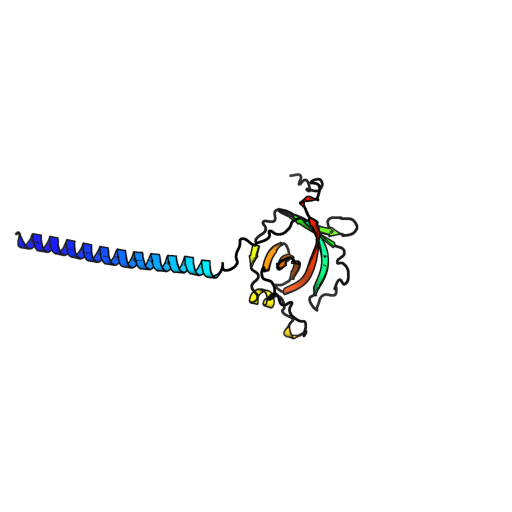 TRP A C 1
ATOM 1363 O O . TRP A 1 162 ? 0.697 -2.154 0.499 1.00 97.12 162 TRP A O 1
ATOM 1373 N N . LEU A 1 163 ? 0.520 -1.788 2.700 1.00 97.62 163 LEU A N 1
ATOM 1374 C CA . LEU A 1 163 ? -0.009 -0.435 2.605 1.00 97.62 163 LEU A CA 1
ATOM 1375 C C . LEU A 1 163 ? 1.080 0.567 2.968 1.00 97.62 163 LEU A C 1
ATOM 1377 O O . LEU A 1 163 ? 1.585 0.585 4.094 1.00 97.62 163 LEU A O 1
ATOM 1381 N N . ALA A 1 164 ? 1.411 1.428 2.017 1.00 96.88 164 ALA A N 1
ATOM 1382 C CA . ALA A 1 164 ? 2.327 2.531 2.207 1.00 96.88 164 ALA A CA 1
ATOM 1383 C C . ALA A 1 164 ? 1.578 3.851 2.339 1.00 96.88 164 ALA A C 1
ATOM 1385 O O . ALA A 1 164 ? 0.604 4.119 1.632 1.00 96.88 164 ALA A O 1
ATOM 1386 N N . ARG A 1 165 ? 2.113 4.717 3.195 1.00 95.94 165 ARG A N 1
ATOM 1387 C CA . ARG A 1 165 ? 1.802 6.141 3.200 1.00 95.94 165 ARG A CA 1
ATOM 1388 C C . ARG A 1 165 ? 3.056 6.908 2.831 1.00 95.94 165 ARG A C 1
ATOM 1390 O O . ARG A 1 165 ? 4.080 6.767 3.493 1.00 95.94 165 ARG A O 1
ATOM 1397 N N . ILE A 1 166 ? 2.964 7.730 1.802 1.00 94.44 166 ILE A N 1
ATOM 1398 C CA . ILE A 1 166 ? 4.037 8.536 1.238 1.00 94.44 166 ILE A CA 1
ATOM 1399 C C . ILE A 1 166 ? 3.673 10.007 1.445 1.00 94.44 166 ILE A C 1
ATOM 1401 O O . ILE A 1 166 ? 2.604 10.462 1.048 1.00 94.44 166 ILE A O 1
ATOM 1405 N N . SER A 1 167 ? 4.579 10.764 2.057 1.00 92.81 167 SER A N 1
ATOM 1406 C CA . SER A 1 167 ? 4.452 12.212 2.252 1.00 92.81 167 SER A CA 1
ATOM 1407 C C . SER A 1 167 ? 5.728 12.889 1.777 1.00 92.81 167 SER A C 1
ATOM 1409 O O . SER A 1 167 ? 6.821 12.402 2.051 1.00 92.81 167 SER A O 1
ATOM 1411 N N . ASP A 1 168 ? 5.619 13.990 1.032 1.00 90.62 168 ASP A N 1
ATOM 1412 C CA . ASP A 1 168 ? 6.772 14.756 0.524 1.00 90.62 168 ASP A CA 1
ATOM 1413 C C . ASP A 1 168 ? 7.842 13.904 -0.194 1.00 90.62 168 ASP A C 1
ATOM 1415 O O . ASP A 1 168 ? 9.058 14.131 -0.090 1.00 90.62 168 ASP A O 1
ATOM 1419 N N . LYS A 1 169 ? 7.378 12.905 -0.963 1.00 89.44 169 LYS A N 1
ATOM 1420 C CA . LYS A 1 169 ? 8.216 11.915 -1.667 1.00 89.44 169 LYS A CA 1
ATOM 1421 C C . LYS A 1 169 ? 9.105 11.097 -0.718 1.00 89.44 169 LYS A C 1
ATOM 1423 O O . LYS A 1 169 ? 10.243 10.775 -1.061 1.00 89.44 169 LYS A O 1
ATOM 1428 N N . MET A 1 170 ? 8.631 10.842 0.495 1.00 91.69 170 MET A N 1
ATOM 1429 C CA . MET A 1 170 ? 9.279 10.003 1.498 1.00 91.69 170 MET A CA 1
ATOM 1430 C C . MET A 1 170 ? 8.268 8.999 2.031 1.00 91.69 170 MET A C 1
ATOM 1432 O O . MET A 1 170 ? 7.093 9.331 2.203 1.00 91.69 170 MET A O 1
ATOM 1436 N N . LEU A 1 171 ? 8.725 7.784 2.316 1.00 93.19 171 LEU A N 1
ATOM 1437 C CA . LEU A 1 171 ? 7.891 6.801 2.991 1.00 93.19 171 LEU A CA 1
ATOM 1438 C C . LEU A 1 171 ? 7.653 7.272 4.429 1.00 93.19 171 LEU A C 1
ATOM 1440 O O . LEU A 1 171 ? 8.600 7.537 5.168 1.00 93.19 171 LEU A O 1
ATOM 1444 N N . TRP A 1 172 ? 6.389 7.407 4.811 1.00 93.50 172 TRP A N 1
ATOM 1445 C CA . TRP A 1 172 ? 5.983 7.779 6.161 1.00 93.50 172 TRP A CA 1
ATOM 1446 C C . TRP A 1 172 ? 5.692 6.547 7.019 1.00 93.50 172 TRP A C 1
ATOM 1448 O O . TRP A 1 172 ? 6.117 6.462 8.167 1.00 93.50 172 TRP A O 1
ATOM 1458 N N . SER A 1 173 ? 4.996 5.566 6.450 1.00 93.62 173 SER A N 1
ATOM 1459 C CA . SER A 1 173 ? 4.704 4.288 7.097 1.00 93.62 173 SER A CA 1
ATOM 1460 C C . SER A 1 173 ? 4.533 3.192 6.054 1.00 93.62 173 SER A C 1
ATOM 1462 O O . SER A 1 173 ? 4.075 3.468 4.944 1.00 93.62 173 SER A O 1
ATOM 1464 N N . LEU A 1 174 ? 4.867 1.959 6.427 1.00 95.44 174 LEU A N 1
ATOM 1465 C CA . LEU A 1 174 ? 4.654 0.762 5.622 1.00 95.44 174 LEU A CA 1
ATOM 1466 C C . LEU A 1 174 ? 4.139 -0.359 6.516 1.00 95.44 174 LEU A C 1
ATOM 1468 O O . LEU A 1 174 ? 4.811 -0.760 7.473 1.00 95.44 174 LEU A O 1
ATOM 1472 N N . TYR A 1 175 ? 2.961 -0.869 6.193 1.00 96.06 175 TYR A N 1
ATOM 1473 C CA . TYR A 1 175 ? 2.309 -1.932 6.944 1.00 96.06 175 TYR A CA 1
ATOM 1474 C C . TYR A 1 175 ? 2.129 -3.152 6.062 1.00 96.06 175 TYR A C 1
ATOM 1476 O O . TYR A 1 175 ? 1.631 -3.020 4.951 1.00 96.06 175 TYR A O 1
ATOM 1484 N N . LYS A 1 176 ? 2.476 -4.330 6.571 1.00 96.25 176 LYS A N 1
ATOM 1485 C CA . LYS A 1 176 ? 2.013 -5.590 6.002 1.00 96.25 176 LYS A CA 1
ATOM 1486 C C . LYS A 1 176 ? 0.558 -5.793 6.405 1.00 96.25 176 LYS A C 1
ATOM 1488 O O . LYS A 1 176 ? 0.213 -5.614 7.578 1.00 96.25 176 LYS A O 1
ATOM 1493 N N . LEU A 1 177 ? -0.265 -6.147 5.430 1.00 97.25 177 LEU A N 1
ATOM 1494 C CA . LEU A 1 177 ? -1.672 -6.449 5.598 1.00 97.25 177 LEU A CA 1
ATOM 1495 C C . LEU A 1 177 ? -1.902 -7.952 5.455 1.00 97.25 177 LEU A C 1
ATOM 1497 O O . LEU A 1 177 ? -1.297 -8.597 4.596 1.00 97.25 177 LEU A O 1
ATOM 1501 N N . LYS A 1 178 ? -2.824 -8.485 6.254 1.00 96.06 178 LYS A N 1
ATOM 1502 C CA . LYS A 1 178 ? -3.339 -9.847 6.098 1.00 96.06 178 LYS A CA 1
ATOM 1503 C C . LYS A 1 178 ? -4.736 -9.790 5.495 1.00 96.06 178 LYS A C 1
ATOM 1505 O O . LYS A 1 178 ? -5.532 -8.937 5.875 1.00 96.06 178 LYS A O 1
ATOM 1510 N N . LEU A 1 179 ? -5.017 -10.687 4.555 1.00 95.00 179 LEU A N 1
ATOM 1511 C CA . LEU A 1 179 ? -6.360 -10.860 4.011 1.00 95.00 179 LEU A CA 1
ATOM 1512 C C . LEU A 1 179 ? -7.214 -11.599 5.045 1.00 95.00 179 LEU A C 1
ATOM 1514 O O . LEU A 1 179 ? -6.916 -12.749 5.373 1.00 95.00 179 LEU A O 1
ATOM 1518 N N . ASP A 1 180 ? -8.273 -10.959 5.528 1.00 92.69 180 ASP A N 1
ATOM 1519 C CA . ASP A 1 180 ? -9.211 -11.571 6.470 1.00 92.69 180 ASP A CA 1
ATOM 1520 C C . ASP A 1 180 ? -10.389 -12.208 5.733 1.00 92.69 180 ASP A C 1
ATOM 1522 O O . ASP A 1 180 ? -10.727 -13.366 5.983 1.00 92.69 180 ASP A O 1
ATOM 1526 N N . ASN A 1 181 ? -10.982 -11.478 4.781 1.00 88.38 181 ASN A N 1
ATOM 1527 C CA . ASN A 1 181 ? -12.156 -11.921 4.031 1.00 88.38 181 ASN A CA 1
ATOM 1528 C C . ASN A 1 181 ? -12.001 -11.597 2.534 1.00 88.38 181 ASN A C 1
ATOM 1530 O O . ASN A 1 181 ? -12.041 -10.424 2.162 1.00 88.38 181 ASN A O 1
ATOM 1534 N N . PRO A 1 182 ? -11.872 -12.596 1.641 1.00 82.69 182 PRO A N 1
ATOM 1535 C CA . PRO A 1 182 ? -11.860 -12.348 0.199 1.00 82.69 182 PRO A CA 1
ATOM 1536 C C . PRO A 1 182 ? -13.211 -11.793 -0.275 1.00 82.69 182 PRO A C 1
ATOM 1538 O O . PRO A 1 182 ? -14.256 -12.268 0.177 1.00 82.69 182 PRO A O 1
ATOM 1541 N N . SER A 1 183 ? -13.222 -10.883 -1.257 1.00 70.56 183 SER A N 1
ATOM 1542 C CA . SER A 1 183 ? -14.460 -10.278 -1.792 1.00 70.56 183 SER A CA 1
ATOM 1543 C C . SER A 1 183 ? -15.479 -11.284 -2.322 1.00 70.56 183 SER A C 1
ATOM 1545 O O . SER A 1 183 ? -16.676 -11.021 -2.278 1.00 70.56 183 SER A O 1
ATOM 1547 N N . ALA A 1 184 ? -15.044 -12.482 -2.729 1.00 58.53 184 ALA A N 1
ATOM 1548 C CA . ALA A 1 184 ? -15.939 -13.589 -3.080 1.00 58.53 184 ALA A CA 1
ATOM 1549 C C . ALA A 1 184 ? -16.912 -13.993 -1.946 1.00 58.53 184 ALA A C 1
ATOM 1551 O O . ALA A 1 184 ? -17.907 -14.669 -2.209 1.00 58.53 184 ALA A O 1
ATOM 1552 N N . PHE A 1 185 ? -16.640 -13.581 -0.703 1.00 47.00 185 PHE A N 1
ATOM 1553 C CA . PHE A 1 185 ? -17.464 -13.828 0.482 1.00 47.00 185 PHE A CA 1
ATOM 1554 C C . PHE A 1 185 ? -18.159 -12.571 1.025 1.00 47.00 185 PHE A C 1
ATOM 1556 O O . PHE A 1 185 ? -18.963 -12.674 1.955 1.00 47.00 185 PHE A O 1
ATOM 1563 N N . LEU A 1 186 ? -17.900 -11.395 0.446 1.00 51.19 186 LEU A N 1
ATOM 1564 C CA . LEU A 1 186 ? -18.576 -10.159 0.823 1.00 51.19 186 LEU A CA 1
ATOM 1565 C C . LEU A 1 186 ? -19.917 -10.090 0.081 1.00 51.19 186 LEU A C 1
ATOM 1567 O O . LEU A 1 186 ? -19.981 -9.967 -1.141 1.00 51.19 186 LEU A 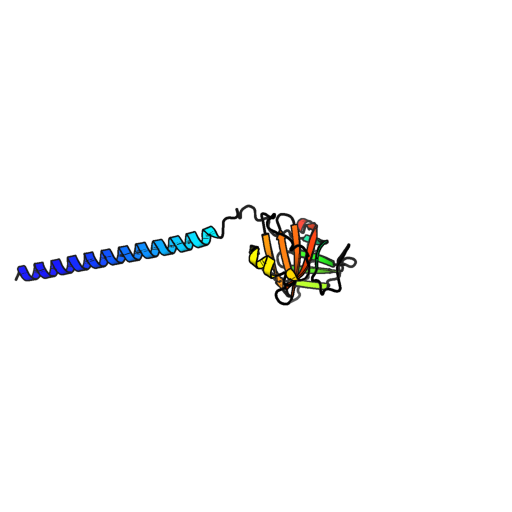O 1
ATOM 1571 N N . ASN A 1 187 ? -21.022 -10.208 0.823 1.00 41.91 187 ASN A N 1
ATOM 1572 C CA . ASN A 1 187 ? -22.356 -10.025 0.254 1.00 41.91 187 ASN A CA 1
ATOM 1573 C C . ASN A 1 187 ? -22.455 -8.624 -0.387 1.00 41.91 187 ASN A C 1
ATOM 1575 O O . ASN A 1 187 ? -22.066 -7.650 0.260 1.00 41.91 187 ASN A O 1
ATOM 1579 N N . PRO A 1 188 ? -23.062 -8.470 -1.581 1.00 42.62 188 PRO A N 1
ATOM 1580 C CA . PRO A 1 188 ? -23.154 -7.197 -2.317 1.00 42.62 188 PRO A CA 1
ATOM 1581 C C . PRO A 1 188 ? -24.013 -6.103 -1.639 1.00 42.62 188 PRO A C 1
ATOM 1583 O O . PRO A 1 188 ? -24.409 -5.129 -2.272 1.00 42.62 188 PRO A O 1
ATOM 1586 N N . VAL A 1 189 ? -24.318 -6.237 -0.347 1.00 44.19 189 VAL A N 1
ATOM 1587 C CA . VAL A 1 189 ? -25.203 -5.352 0.425 1.00 44.19 189 VAL A CA 1
ATOM 1588 C C . VAL A 1 189 ? -24.512 -4.047 0.852 1.00 44.19 189 VAL A C 1
ATOM 1590 O O . VAL A 1 189 ? -25.185 -3.128 1.305 1.00 44.19 189 VAL A O 1
ATOM 1593 N N . GLN A 1 190 ? -23.198 -3.908 0.661 1.00 44.62 190 GLN A N 1
ATOM 1594 C CA . GLN A 1 190 ? -22.455 -2.692 1.019 1.00 44.62 190 GLN A CA 1
ATOM 1595 C C . GLN A 1 190 ? -21.817 -1.981 -0.177 1.00 44.62 190 GLN A C 1
ATOM 1597 O O . GLN A 1 190 ? -20.842 -1.261 -0.010 1.00 44.62 190 GLN A O 1
ATOM 1602 N N . LYS A 1 191 ? -22.374 -2.115 -1.387 1.00 40.34 191 LYS A N 1
ATOM 1603 C CA . LYS A 1 191 ? -22.085 -1.116 -2.423 1.00 40.34 191 LYS A CA 1
ATOM 1604 C C . LYS A 1 191 ? -22.736 0.195 -1.960 1.00 40.34 191 LYS A C 1
ATOM 1606 O O . LYS A 1 191 ? -23.969 0.220 -1.886 1.00 40.34 191 LYS A O 1
ATOM 1611 N N . PRO A 1 192 ? -21.989 1.259 -1.603 1.00 41.47 192 PRO A N 1
ATOM 1612 C CA . PRO A 1 192 ? -22.617 2.534 -1.301 1.00 41.47 192 PRO A CA 1
ATOM 1613 C C . PRO A 1 192 ? -23.387 2.961 -2.550 1.00 41.47 192 PRO A C 1
ATOM 1615 O O . PRO A 1 192 ? -22.820 3.155 -3.625 1.00 41.47 192 PRO A O 1
ATOM 1618 N N . LEU A 1 193 ? -24.712 3.020 -2.427 1.00 40.12 193 LEU A N 1
ATOM 1619 C CA . LEU A 1 193 ? -25.575 3.581 -3.454 1.00 40.12 193 LEU A CA 1
ATOM 1620 C C . LEU A 1 193 ? -25.243 5.070 -3.536 1.00 40.12 193 LEU A C 1
ATOM 1622 O O . LEU A 1 193 ? -25.730 5.872 -2.741 1.00 40.12 193 LEU A O 1
ATOM 1626 N N . ILE A 1 194 ? -24.374 5.423 -4.481 1.00 45.66 194 ILE A N 1
ATOM 1627 C CA . ILE A 1 194 ? -24.157 6.805 -4.890 1.00 45.66 194 ILE A CA 1
ATOM 1628 C C . ILE A 1 194 ? -25.476 7.260 -5.521 1.00 45.66 194 ILE A C 1
ATOM 1630 O O . ILE A 1 194 ? -25.775 6.937 -6.670 1.00 45.66 194 ILE A O 1
ATOM 1634 N N . ASN A 1 195 ? -26.300 7.958 -4.742 1.00 38.16 195 ASN A N 1
ATOM 1635 C CA . ASN A 1 195 ? -27.405 8.727 -5.294 1.00 38.16 195 ASN A CA 1
ATOM 1636 C C . ASN A 1 195 ? -26.796 9.915 -6.047 1.00 38.16 195 ASN A C 1
ATOM 1638 O O . ASN A 1 195 ? -26.192 10.793 -5.428 1.00 38.16 195 ASN A O 1
ATOM 1642 N N . VAL A 1 196 ? -26.923 9.877 -7.375 1.00 42.62 196 VAL A N 1
ATOM 1643 C CA . VAL A 1 196 ? -26.697 11.009 -8.289 1.00 42.62 196 VAL A CA 1
ATOM 1644 C C . VAL A 1 196 ? -27.767 12.072 -8.067 1.00 42.62 196 VAL A C 1
ATOM 1646 O O . VAL A 1 196 ? -28.947 11.682 -7.901 1.00 42.62 196 VAL A O 1
#

Radius of gyration: 28.66 Å; chains: 1; bounding box: 50×30×102 Å

pLDDT: mean 81.11, std 17.29, range [38.16, 97.62]